Protein AF-0000000083105937 (afdb_homodimer)

Nearest PDB structures (foldseek):
  4mk6-assembly1_A-2  TM=8.860E-01  e=1.204E-06  Listeria monocytogenes EGD-e
  2iu5-assembly1_B  TM=7.693E-01  e=9.836E-06  Lactococcus lactis subsp. lactis Il1403
  5f27-assembly1_A-2  TM=6.219E-01  e=7.305E-05  Mycobacterium tuberculosis CDC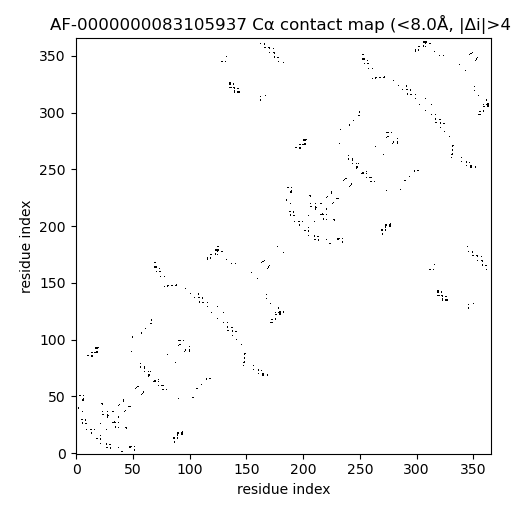1551
  3vib-assembly1_A  TM=6.790E-01  e=1.047E-02  Neisseria gonorrhoeae
  3bjb-assembly2_D  TM=4.932E-01  e=6.424E-02  Rhodococcus jostii RHA1

Organism: NCBI:txid1720316

Structure (mmCIF, N/CA/C/O backbone):
data_AF-0000000083105937-model_v1
#
loop_
_entity.id
_entity.type
_entity.pdbx_description
1 polymer 'TetR family transcriptional regulator'
#
loop_
_atom_site.group_PDB
_atom_site.id
_atom_site.type_symbol
_atom_site.label_atom_id
_atom_site.label_alt_id
_atom_site.label_comp_id
_atom_site.label_asym_id
_atom_site.label_entity_id
_atom_site.label_seq_id
_atom_site.pdbx_PDB_ins_code
_atom_site.Cartn_x
_atom_site.Cartn_y
_atom_site.Cartn_z
_atom_site.occupancy
_atom_site.B_iso_or_equiv
_atom_site.auth_seq_id
_atom_site.auth_comp_id
_atom_site.auth_asym_id
_atom_site.auth_atom_id
_atom_site.pdbx_PDB_model_num
ATOM 1 N N . MET A 1 1 ? 10.82 -25.125 -23.344 1 73.12 1 MET A N 1
ATOM 2 C CA . MET A 1 1 ? 11.719 -26.047 -22.625 1 73.12 1 MET A CA 1
ATOM 3 C C . MET A 1 1 ? 12.922 -25.297 -22.062 1 73.12 1 MET A C 1
ATOM 5 O O . MET A 1 1 ? 13.18 -25.328 -20.859 1 73.12 1 MET A O 1
ATOM 9 N N . THR A 1 2 ? 13.391 -24.359 -22.906 1 90.75 2 THR A N 1
ATOM 10 C CA . THR A 1 2 ? 14.633 -23.688 -22.531 1 90.75 2 THR A CA 1
ATOM 11 C C . THR A 1 2 ? 14.375 -22.656 -21.422 1 90.75 2 THR A C 1
ATOM 13 O O . THR A 1 2 ? 15.102 -22.609 -20.438 1 90.75 2 THR A O 1
ATOM 16 N N . LYS A 1 3 ? 13.219 -22 -21.469 1 96.19 3 LYS A N 1
ATOM 17 C CA . LYS A 1 3 ? 12.93 -20.969 -20.469 1 96.19 3 LYS A CA 1
ATOM 18 C C . LYS A 1 3 ? 12.742 -21.594 -19.094 1 96.19 3 LYS A C 1
ATOM 20 O O . LYS A 1 3 ? 13.258 -21.078 -18.094 1 96.19 3 LYS A O 1
ATOM 25 N N . ARG A 1 4 ? 12.109 -22.719 -19.094 1 96.75 4 ARG A N 1
ATOM 26 C CA . ARG A 1 4 ? 11.852 -23.406 -17.828 1 96.75 4 ARG A CA 1
ATOM 27 C C . ARG A 1 4 ? 13.141 -23.922 -17.203 1 96.75 4 ARG A C 1
ATOM 29 O O . ARG A 1 4 ? 13.297 -23.938 -15.984 1 96.75 4 ARG A O 1
ATOM 36 N N . ALA A 1 5 ? 14.008 -24.406 -18.047 1 96.94 5 ALA A N 1
ATOM 37 C CA . ALA A 1 5 ? 15.305 -24.875 -17.562 1 96.94 5 ALA A CA 1
ATOM 38 C C . ALA A 1 5 ? 16.109 -23.734 -16.953 1 96.94 5 ALA A C 1
ATOM 40 O O . ALA A 1 5 ? 16.719 -23.891 -15.891 1 96.94 5 ALA A O 1
ATOM 41 N N . LEU A 1 6 ? 16.094 -22.609 -17.656 1 98.12 6 LEU A N 1
ATOM 42 C CA . LEU A 1 6 ? 16.797 -21.438 -17.156 1 98.12 6 LEU A CA 1
ATOM 43 C C . LEU A 1 6 ? 16.203 -20.984 -15.82 1 98.12 6 LEU A C 1
ATOM 45 O O . LEU A 1 6 ? 16.938 -20.656 -14.891 1 98.12 6 LEU A O 1
ATOM 49 N N . ALA A 1 7 ? 14.891 -21.016 -15.719 1 98 7 ALA A N 1
ATOM 50 C CA . ALA A 1 7 ? 14.219 -20.625 -14.484 1 98 7 ALA A CA 1
ATOM 51 C C . ALA A 1 7 ? 14.547 -21.578 -13.344 1 98 7 ALA A C 1
ATOM 53 O O . ALA A 1 7 ? 14.797 -21.141 -12.219 1 98 7 ALA A O 1
ATOM 54 N N . SER A 1 8 ? 14.57 -22.875 -13.664 1 97.56 8 SER A N 1
ATOM 55 C CA . SER A 1 8 ? 14.898 -23.875 -12.656 1 97.56 8 SER A CA 1
ATOM 56 C C . SER A 1 8 ? 16.328 -23.688 -12.148 1 97.56 8 SER A C 1
ATOM 58 O O . SER A 1 8 ? 16.578 -23.859 -10.953 1 97.56 8 SER A O 1
ATOM 60 N N . SER A 1 9 ? 17.156 -23.406 -13.078 1 97.94 9 SER A N 1
ATOM 61 C CA . SER A 1 9 ? 18.547 -23.156 -12.695 1 97.94 9 SER A CA 1
ATOM 62 C C . SER A 1 9 ? 18.656 -21.922 -11.805 1 97.94 9 SER A C 1
ATOM 64 O O . SER A 1 9 ? 19.359 -21.938 -10.797 1 97.94 9 SER A O 1
ATOM 66 N N . LEU A 1 10 ? 18 -20.828 -12.188 1 98.12 10 LEU A N 1
ATOM 67 C CA . LEU A 1 10 ? 18 -19.609 -11.383 1 98.12 10 LEU A CA 1
ATOM 68 C C . LEU A 1 10 ? 17.516 -19.891 -9.969 1 98.12 10 LEU A C 1
ATOM 70 O O . LEU A 1 10 ? 18.125 -19.453 -8.992 1 98.12 10 LEU A O 1
ATOM 74 N N . LYS A 1 11 ? 16.422 -20.609 -9.844 1 97.75 11 LYS A N 1
ATOM 75 C CA . LYS A 1 11 ? 15.859 -20.938 -8.539 1 97.75 11 LYS A CA 1
ATOM 76 C C . LYS A 1 11 ? 16.875 -21.703 -7.68 1 97.75 11 LYS A C 1
ATOM 78 O O . LYS A 1 11 ? 16.984 -21.453 -6.473 1 97.75 11 LYS A O 1
ATOM 83 N N . LYS A 1 12 ? 17.547 -22.594 -8.32 1 97.12 12 LYS A N 1
ATOM 84 C CA . LYS A 1 12 ? 18.594 -23.344 -7.625 1 97.12 12 LYS A CA 1
ATOM 85 C C . LYS A 1 12 ? 19.625 -22.422 -7.008 1 97.12 12 LYS A C 1
ATOM 87 O O . LYS A 1 12 ? 20.016 -22.594 -5.852 1 97.12 12 LYS A O 1
ATOM 92 N N . PHE A 1 13 ? 20.047 -21.453 -7.734 1 97.75 13 PHE A N 1
ATOM 93 C CA . PHE A 1 13 ? 21.062 -20.516 -7.25 1 97.75 13 PHE A CA 1
ATOM 94 C C . PHE A 1 13 ? 20.484 -19.594 -6.188 1 97.75 13 PHE A C 1
ATOM 96 O O . PHE A 1 13 ? 21.172 -19.266 -5.211 1 97.75 13 PHE A O 1
ATOM 103 N N . MET A 1 14 ? 19.234 -19.234 -6.344 1 97.56 14 MET A N 1
ATOM 104 C CA . MET A 1 14 ? 18.578 -18.312 -5.422 1 97.56 14 MET A CA 1
ATOM 105 C C . MET A 1 14 ? 18.375 -18.953 -4.055 1 97.56 14 MET A C 1
ATOM 107 O O . MET A 1 14 ? 18.172 -18.25 -3.059 1 97.56 14 MET A O 1
ATOM 111 N N . GLU A 1 15 ? 18.422 -20.219 -3.963 1 95.75 15 GLU A N 1
ATOM 112 C CA . GLU A 1 15 ? 18.281 -20.938 -2.695 1 95.75 15 GLU A CA 1
ATOM 113 C C . GLU A 1 15 ? 19.516 -20.734 -1.807 1 95.75 15 GLU A C 1
ATOM 115 O O . GLU A 1 15 ? 19.422 -20.844 -0.582 1 95.75 15 GLU A O 1
ATOM 120 N N . LYS A 1 16 ? 20.562 -20.297 -2.527 1 93.69 16 LYS A N 1
ATOM 121 C CA . LYS A 1 16 ? 21.828 -20.359 -1.792 1 93.69 16 LYS A CA 1
ATOM 122 C C . LYS A 1 16 ? 22.531 -19.016 -1.796 1 93.69 16 LYS A C 1
ATOM 124 O O . LYS A 1 16 ? 23.438 -18.781 -0.993 1 93.69 16 LYS A O 1
ATOM 129 N N . ARG A 1 17 ? 22.203 -18.125 -2.721 1 94.88 17 ARG A N 1
ATOM 130 C CA . ARG A 1 17 ? 22.922 -16.875 -2.881 1 94.88 17 ARG A CA 1
ATOM 131 C C . ARG A 1 17 ? 21.953 -15.711 -3.146 1 94.88 17 ARG A C 1
ATOM 133 O O . ARG A 1 17 ? 20.875 -15.922 -3.686 1 94.88 17 ARG A O 1
ATOM 140 N N . PRO A 1 18 ? 22.438 -14.531 -2.832 1 97.31 18 PRO A N 1
ATOM 141 C CA . PRO A 1 18 ? 21.656 -13.359 -3.209 1 97.31 18 PRO A CA 1
ATOM 142 C C . PRO A 1 18 ? 21.562 -13.18 -4.723 1 97.31 18 PRO A C 1
ATOM 144 O O . PRO A 1 18 ? 22.484 -13.531 -5.449 1 97.31 18 PRO A O 1
ATOM 147 N N . LEU A 1 19 ? 20.484 -12.594 -5.094 1 97.44 19 LEU A N 1
ATOM 148 C CA . LEU A 1 19 ? 20.172 -12.438 -6.508 1 97.44 19 LEU A CA 1
ATOM 149 C C . LEU A 1 19 ? 21.281 -11.695 -7.234 1 97.44 19 LEU A C 1
ATOM 151 O O . LEU A 1 19 ? 21.641 -12.039 -8.367 1 97.44 19 LEU A O 1
ATOM 155 N N . ASN A 1 20 ? 21.844 -10.695 -6.57 1 95.88 20 ASN A N 1
ATOM 156 C CA . ASN A 1 20 ? 22.844 -9.844 -7.211 1 95.88 20 ASN A CA 1
ATOM 157 C C . ASN A 1 20 ? 24.188 -10.562 -7.348 1 95.88 20 ASN A C 1
ATOM 159 O O . ASN A 1 20 ? 25.109 -10.031 -7.957 1 95.88 20 ASN A O 1
ATOM 163 N N . LYS A 1 21 ? 24.297 -11.672 -6.871 1 96.75 21 LYS A N 1
ATOM 164 C CA . LYS A 1 21 ? 25.531 -12.461 -6.953 1 96.75 21 LYS A CA 1
ATOM 165 C C . LYS A 1 21 ? 25.391 -13.586 -7.969 1 96.75 21 LYS A C 1
ATOM 167 O O . LYS A 1 21 ? 26.297 -14.398 -8.133 1 96.75 21 LYS A O 1
ATOM 172 N N . ILE A 1 22 ? 24.297 -13.727 -8.578 1 97.69 22 ILE A N 1
ATOM 173 C CA . ILE A 1 22 ? 24.047 -14.742 -9.594 1 97.69 22 ILE A CA 1
ATOM 174 C C . ILE A 1 22 ? 24.266 -14.148 -10.984 1 97.69 22 ILE A C 1
ATOM 176 O O . ILE A 1 22 ? 23.766 -13.062 -11.289 1 97.69 22 ILE A O 1
ATOM 180 N N . SER A 1 23 ? 25.016 -14.828 -11.836 1 96.38 23 SER A N 1
ATOM 181 C CA . SER A 1 23 ? 25.312 -14.312 -13.164 1 96.38 23 SER A CA 1
ATOM 182 C C . SER A 1 23 ? 24.656 -15.172 -14.242 1 96.38 23 SER A C 1
ATOM 184 O O . SER A 1 23 ? 24.375 -16.344 -14.016 1 96.38 23 SER A O 1
ATOM 186 N N . VAL A 1 24 ? 24.531 -14.516 -15.438 1 97.56 24 VAL A N 1
ATOM 187 C CA . VAL A 1 24 ? 24 -15.234 -16.594 1 97.56 24 VAL A CA 1
ATOM 188 C C . VAL A 1 24 ? 24.938 -16.391 -16.953 1 97.56 24 VAL A C 1
ATOM 190 O O . VAL A 1 24 ? 24.469 -17.484 -17.312 1 97.56 24 VAL A O 1
ATOM 193 N N . ARG A 1 25 ? 26.172 -16.156 -16.766 1 97.38 25 ARG A N 1
ATOM 194 C CA . ARG A 1 25 ? 27.172 -17.172 -17.062 1 97.38 25 ARG A CA 1
ATOM 195 C C . ARG A 1 25 ? 26.906 -18.453 -16.266 1 97.38 25 ARG A C 1
ATOM 197 O O . ARG A 1 25 ? 26.906 -19.547 -16.828 1 97.38 25 ARG A O 1
ATOM 204 N N . GLU A 1 26 ? 26.703 -18.359 -15.039 1 97.5 26 GLU A N 1
ATOM 205 C CA . GLU A 1 26 ? 26.484 -19.516 -14.164 1 97.5 26 GLU A CA 1
ATOM 206 C C . GLU A 1 26 ? 25.203 -20.266 -14.555 1 97.5 26 GLU A C 1
ATOM 208 O O . GLU A 1 26 ? 25.172 -21.484 -14.539 1 97.5 26 GLU A O 1
ATOM 213 N N . ILE A 1 27 ? 24.188 -19.531 -14.914 1 97.81 27 ILE A N 1
ATOM 214 C CA . ILE A 1 27 ? 22.891 -20.094 -15.258 1 97.81 27 ILE A CA 1
ATOM 215 C C . ILE A 1 27 ? 23 -20.906 -16.547 1 97.81 27 ILE A C 1
ATOM 217 O O . ILE A 1 27 ? 22.562 -22.062 -16.609 1 97.81 27 ILE A O 1
ATOM 221 N N . VAL A 1 28 ? 23.641 -20.266 -17.562 1 97.75 28 VAL A N 1
ATOM 222 C CA . VAL A 1 28 ? 23.734 -20.938 -18.859 1 97.75 28 VAL A CA 1
ATOM 223 C C . VAL A 1 28 ? 24.672 -22.141 -18.734 1 97.75 28 VAL A C 1
ATOM 225 O O . VAL A 1 28 ? 24.438 -23.188 -19.359 1 97.75 28 VAL A O 1
ATOM 228 N N . GLU A 1 29 ? 25.75 -22.062 -17.938 1 97.94 29 GLU A N 1
ATOM 229 C CA . GLU A 1 29 ? 26.656 -23.203 -17.703 1 97.94 29 GLU A CA 1
ATOM 230 C C . GLU A 1 29 ? 25.922 -24.344 -17.016 1 97.94 29 GLU A C 1
ATOM 232 O O . GLU A 1 29 ? 26.094 -25.516 -17.391 1 97.94 29 GLU A O 1
ATOM 237 N N . ASP A 1 30 ? 25.141 -24.016 -16.109 1 97.25 30 ASP A N 1
ATOM 238 C CA . ASP A 1 30 ? 24.391 -25.016 -15.359 1 97.25 30 ASP A CA 1
ATOM 239 C C . ASP A 1 30 ? 23.375 -25.719 -16.266 1 97.25 30 ASP A C 1
ATOM 241 O O . ASP A 1 30 ? 23.094 -26.906 -16.078 1 97.25 30 ASP A O 1
ATOM 245 N N . CYS A 1 31 ? 22.828 -25.016 -17.234 1 97.25 31 CYS A N 1
ATOM 246 C CA . CYS A 1 31 ? 21.812 -25.547 -18.125 1 97.25 31 CYS A CA 1
ATOM 247 C C . CYS A 1 31 ? 22.438 -26.219 -19.344 1 97.25 31 CYS A C 1
ATOM 249 O O . CYS A 1 31 ? 21.766 -26.906 -20.109 1 97.25 31 CYS A O 1
ATOM 251 N N . GLY A 1 32 ? 23.75 -25.953 -19.547 1 96.69 32 GLY A N 1
ATOM 252 C CA . GLY A 1 32 ? 24.438 -26.516 -20.703 1 96.69 32 GLY A CA 1
ATOM 253 C C . GLY A 1 32 ? 24.078 -25.828 -22.016 1 96.69 32 GLY A C 1
ATOM 254 O O . GLY A 1 32 ? 23.969 -26.484 -23.047 1 96.69 32 GLY A O 1
ATOM 255 N N . VAL A 1 33 ? 23.797 -24.516 -21.891 1 96.69 33 VAL A N 1
ATOM 256 C CA . VAL A 1 33 ? 23.5 -23.719 -23.078 1 96.69 33 VAL A CA 1
ATOM 257 C C . VAL A 1 33 ? 24.453 -22.531 -23.172 1 96.69 33 VAL A C 1
ATOM 259 O O . VAL A 1 33 ? 25.25 -22.312 -22.266 1 96.69 33 VAL A O 1
ATOM 262 N N . ASN A 1 34 ? 24.469 -21.859 -24.281 1 94.19 34 ASN A N 1
ATOM 263 C CA . ASN A 1 34 ? 25.344 -20.703 -24.438 1 94.19 34 ASN A CA 1
ATOM 264 C C . ASN A 1 34 ? 24.625 -19.406 -24.078 1 94.19 34 ASN A C 1
ATOM 266 O O . ASN A 1 34 ? 23.406 -19.391 -23.891 1 94.19 34 ASN A O 1
ATOM 270 N N . ARG A 1 35 ? 25.406 -18.391 -23.969 1 95.88 35 ARG A N 1
ATOM 271 C CA . ARG A 1 35 ? 24.891 -17.094 -23.578 1 95.88 35 ARG A CA 1
ATOM 272 C C . ARG A 1 35 ? 23.891 -16.562 -24.609 1 95.88 35 ARG A C 1
ATOM 274 O O . ARG A 1 35 ? 22.938 -15.883 -24.25 1 95.88 35 ARG A O 1
ATOM 281 N N . LYS A 1 36 ? 24.062 -16.828 -25.812 1 96.5 36 LYS A N 1
ATOM 282 C CA . LYS A 1 36 ? 23.188 -16.359 -26.875 1 96.5 36 LYS A CA 1
ATOM 283 C C . LYS A 1 36 ? 21.766 -16.891 -26.703 1 96.5 36 LYS A C 1
ATOM 285 O O . LYS A 1 36 ? 20.797 -16.203 -27 1 96.5 36 LYS A O 1
ATOM 290 N N . THR A 1 37 ? 21.766 -18.141 -26.25 1 96.38 37 THR A N 1
ATOM 291 C CA . THR A 1 37 ? 20.469 -18.766 -25.984 1 96.38 37 THR A CA 1
ATOM 292 C C . THR A 1 37 ? 19.703 -17.984 -24.906 1 96.38 37 THR A C 1
ATOM 294 O O . THR A 1 37 ? 18.5 -17.766 -25.031 1 96.38 37 THR A O 1
ATOM 297 N N . PHE A 1 38 ? 20.422 -17.609 -23.812 1 98 38 PHE A N 1
ATOM 298 C CA . PHE A 1 38 ? 19.812 -16.812 -22.766 1 98 38 PHE A CA 1
ATOM 299 C C . PHE A 1 38 ? 19.266 -15.508 -23.312 1 98 38 PHE A C 1
ATOM 301 O O . PHE A 1 38 ? 18.109 -15.156 -23.047 1 98 38 PHE A O 1
ATOM 308 N N . TYR A 1 39 ? 20.016 -14.875 -24.156 1 96.88 39 TYR A N 1
ATOM 309 C CA . TYR A 1 39 ? 19.688 -13.523 -24.594 1 96.88 39 TYR A CA 1
ATOM 310 C C . TYR A 1 39 ? 18.641 -13.555 -25.688 1 96.88 39 TYR A C 1
ATOM 312 O O . TYR A 1 39 ? 18.031 -12.523 -26.016 1 96.88 39 TYR A O 1
ATOM 320 N N . TYR A 1 40 ? 18.484 -14.719 -26.234 1 97.19 40 TYR A N 1
ATOM 321 C CA . TYR A 1 40 ? 17.359 -14.914 -27.141 1 97.19 40 TYR A CA 1
ATOM 322 C C . TYR A 1 40 ? 16.031 -14.758 -26.391 1 97.19 40 TYR A C 1
ATOM 324 O O . TYR A 1 40 ? 15.055 -14.273 -26.953 1 97.19 40 TYR A O 1
ATOM 332 N N . HIS A 1 41 ? 16.047 -15.094 -25.172 1 97.19 41 HIS A N 1
ATOM 333 C CA . HIS A 1 41 ? 14.805 -15.148 -24.406 1 97.19 41 HIS A CA 1
ATOM 334 C C . HIS A 1 41 ? 14.703 -13.984 -23.422 1 97.19 41 HIS A C 1
ATOM 336 O O . HIS A 1 41 ? 13.609 -13.453 -23.203 1 97.19 41 HIS A O 1
ATOM 342 N N . PHE A 1 42 ? 15.797 -13.625 -22.844 1 97.75 42 PHE A N 1
ATOM 343 C CA . PHE A 1 42 ? 15.773 -12.633 -21.766 1 97.75 42 PHE A CA 1
ATOM 344 C C . PHE A 1 42 ? 16.875 -11.602 -21.969 1 97.75 42 PHE A C 1
ATOM 346 O O . PHE A 1 42 ? 17.969 -11.938 -22.422 1 97.75 42 PHE A O 1
ATOM 353 N N . SER A 1 43 ? 16.609 -10.375 -21.5 1 96.88 43 SER A N 1
ATOM 354 C CA . SER A 1 43 ? 17.594 -9.305 -21.609 1 96.88 43 SER A CA 1
ATOM 355 C C . SER A 1 43 ? 18.547 -9.312 -20.422 1 96.88 43 SER A C 1
ATOM 357 O O . SER A 1 43 ? 19.672 -8.812 -20.516 1 96.88 43 SER A O 1
ATOM 359 N N . 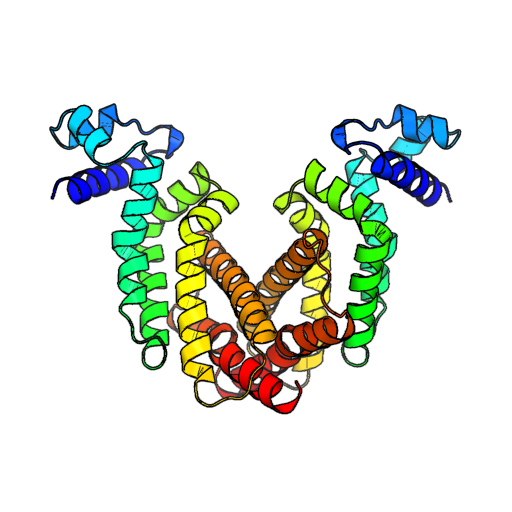ASN A 1 44 ? 18.078 -9.758 -19.312 1 95.75 44 ASN A N 1
ATOM 360 C CA . ASN A 1 44 ? 18.859 -9.852 -18.078 1 95.75 44 ASN A CA 1
ATOM 361 C C . ASN A 1 44 ? 18.219 -10.828 -17.094 1 95.75 44 ASN A C 1
ATOM 363 O O . ASN A 1 44 ? 17.188 -11.422 -17.375 1 95.75 44 ASN A O 1
ATOM 367 N N . ILE A 1 45 ? 18.828 -10.984 -15.992 1 95.81 45 ILE A N 1
ATOM 368 C CA . ILE A 1 45 ? 18.391 -11.945 -14.984 1 95.81 45 ILE A CA 1
ATOM 369 C C . ILE A 1 45 ? 17.047 -11.531 -14.414 1 95.81 45 ILE A C 1
ATOM 371 O O . ILE A 1 45 ? 16.219 -12.375 -14.07 1 95.81 45 ILE A O 1
ATOM 375 N N . TYR A 1 46 ? 16.734 -10.289 -14.367 1 94.31 46 TYR A N 1
ATOM 376 C CA . TYR A 1 46 ? 15.492 -9.789 -13.789 1 94.31 46 TYR A CA 1
ATOM 377 C C . TYR A 1 46 ? 14.305 -10.102 -14.695 1 94.31 46 TYR A C 1
ATOM 379 O O . TYR A 1 46 ? 13.203 -10.359 -14.211 1 94.31 46 TYR A O 1
ATOM 387 N N . ASP A 1 47 ? 14.617 -10.023 -15.891 1 96.19 47 ASP A N 1
ATOM 388 C CA . ASP A 1 47 ? 13.602 -10.461 -16.844 1 96.19 47 ASP A CA 1
ATOM 389 C C . ASP A 1 47 ? 13.234 -11.93 -16.625 1 96.19 47 ASP A C 1
ATOM 391 O O . ASP A 1 47 ? 12.062 -12.305 -16.75 1 96.19 47 ASP A O 1
ATOM 395 N N . LEU A 1 48 ? 14.25 -12.711 -16.406 1 97.75 48 LEU A N 1
ATOM 396 C CA . LEU A 1 48 ? 14.031 -14.125 -16.125 1 97.75 48 LEU A CA 1
ATOM 397 C C . LEU A 1 48 ? 13.25 -14.312 -14.828 1 97.75 48 LEU A C 1
ATOM 399 O O . LEU A 1 48 ? 12.344 -15.148 -14.766 1 97.75 48 LEU A O 1
ATOM 403 N N . VAL A 1 49 ? 13.508 -13.547 -13.773 1 97.44 49 VAL A N 1
ATOM 404 C CA . VAL A 1 49 ? 12.781 -13.594 -12.508 1 97.44 49 VAL A CA 1
ATOM 405 C C . VAL A 1 49 ? 11.305 -13.281 -12.742 1 97.44 49 VAL A C 1
ATOM 407 O O . VAL A 1 49 ? 10.43 -14.008 -12.273 1 97.44 49 VAL A O 1
ATOM 410 N N . ARG A 1 50 ? 11.07 -12.211 -13.43 1 96.81 50 ARG A N 1
ATOM 411 C CA . ARG A 1 50 ? 9.703 -11.797 -13.734 1 96.81 50 ARG A CA 1
ATOM 412 C C . ARG A 1 50 ? 8.945 -12.898 -14.461 1 96.81 50 ARG A C 1
ATOM 414 O O . ARG A 1 50 ? 7.816 -13.227 -14.102 1 96.81 50 ARG A O 1
ATOM 421 N N . TRP A 1 51 ? 9.602 -13.398 -15.469 1 97.38 51 TRP A N 1
ATOM 422 C CA . TRP A 1 51 ? 8.977 -14.453 -16.266 1 97.38 51 TRP A CA 1
ATOM 423 C C . TRP A 1 51 ? 8.672 -15.68 -15.398 1 97.38 51 TRP A C 1
ATOM 425 O O . TRP A 1 51 ? 7.609 -16.281 -15.523 1 97.38 51 TRP A O 1
ATOM 435 N N . MET A 1 52 ? 9.594 -16.031 -14.586 1 97.62 52 MET A N 1
ATOM 436 C CA . MET A 1 52 ? 9.469 -17.188 -13.703 1 97.62 52 MET A CA 1
ATOM 437 C C . MET A 1 52 ? 8.234 -17.062 -12.82 1 97.62 52 MET A C 1
ATOM 439 O O . MET A 1 52 ? 7.387 -17.953 -12.797 1 97.62 52 MET A O 1
ATOM 443 N N . PHE A 1 53 ? 8.062 -15.961 -12.117 1 97.56 53 PHE A N 1
ATOM 444 C CA . PHE A 1 53 ? 6.926 -15.75 -11.234 1 97.56 53 PHE A CA 1
ATOM 445 C C . PHE A 1 53 ? 5.629 -15.648 -12.023 1 97.56 53 PHE A C 1
ATOM 447 O O . PHE A 1 53 ? 4.578 -16.109 -11.57 1 97.56 53 PHE A O 1
ATOM 454 N N . GLU A 1 54 ? 5.703 -15.008 -13.141 1 97.19 54 GLU A N 1
ATOM 455 C CA . GLU A 1 54 ? 4.516 -14.914 -13.984 1 97.19 54 GLU A CA 1
ATOM 456 C C . GLU A 1 54 ? 4.016 -16.297 -14.398 1 97.19 54 GLU A C 1
ATOM 458 O O . GLU A 1 54 ? 2.83 -16.594 -14.258 1 97.19 54 GLU A O 1
ATOM 463 N N . GLU A 1 55 ? 4.969 -17.094 -14.836 1 97 55 GLU A N 1
ATOM 464 C CA . GLU A 1 55 ? 4.629 -18.422 -15.352 1 97 55 GLU A CA 1
ATOM 465 C C . GLU A 1 55 ? 4.16 -19.344 -14.234 1 97 55 GLU A C 1
ATOM 467 O O . GLU A 1 55 ? 3.207 -20.109 -14.406 1 97 55 GLU A O 1
ATOM 472 N N . GLU A 1 56 ? 4.738 -19.266 -13.102 1 97.5 56 GLU A N 1
ATOM 473 C CA . GLU A 1 56 ? 4.5 -20.25 -12.055 1 97.5 56 GLU A CA 1
ATOM 474 C C . GLU A 1 56 ? 3.328 -19.844 -11.172 1 97.5 56 GLU A C 1
ATOM 476 O O . GLU A 1 56 ? 2.689 -20.703 -10.547 1 97.5 56 GLU A O 1
ATOM 481 N N . ALA A 1 57 ? 3.09 -18.562 -11.094 1 97.38 57 ALA A N 1
ATOM 482 C CA . ALA A 1 57 ? 2.117 -18.125 -10.102 1 97.38 57 ALA A CA 1
ATOM 483 C C . ALA A 1 57 ? 1.064 -17.203 -10.719 1 97.38 57 ALA A C 1
ATOM 485 O O . ALA A 1 57 ? -0.131 -17.5 -10.672 1 97.38 57 ALA A O 1
ATOM 486 N N . ILE A 1 58 ? 1.463 -16.125 -11.398 1 97.31 58 ILE A N 1
ATOM 487 C CA . ILE A 1 58 ? 0.534 -15.109 -11.898 1 97.31 58 ILE A CA 1
ATOM 488 C C . ILE A 1 58 ? -0.417 -15.742 -12.914 1 97.31 58 ILE A C 1
ATOM 490 O O . ILE A 1 58 ? -1.636 -15.578 -12.812 1 97.31 58 ILE A O 1
ATOM 494 N N . GLU A 1 59 ? 0.105 -16.438 -13.836 1 96.81 59 GLU A N 1
ATOM 495 C CA . GLU A 1 59 ? -0.72 -17.031 -14.875 1 96.81 59 GLU A CA 1
ATOM 496 C C . GLU A 1 59 ? -1.659 -18.094 -14.297 1 96.81 59 GLU A C 1
ATOM 498 O O . GLU A 1 59 ? -2.779 -18.266 -14.781 1 96.81 59 GLU A O 1
ATOM 503 N N . VAL A 1 60 ? -1.181 -18.781 -13.32 1 97.69 60 VAL A N 1
ATOM 504 C CA . VAL A 1 60 ? -2.021 -19.781 -12.664 1 97.69 60 VAL A CA 1
ATOM 505 C C . VAL A 1 60 ? -3.197 -19.078 -11.977 1 97.69 60 VAL A C 1
ATOM 507 O O . VAL A 1 60 ? -4.348 -19.5 -12.125 1 97.69 60 VAL A O 1
ATOM 510 N N . VAL A 1 61 ? -2.977 -18 -11.242 1 97.56 61 VAL A N 1
ATOM 511 C CA . VAL A 1 61 ? -4.02 -17.25 -10.547 1 97.56 61 VAL A CA 1
ATOM 512 C C . VAL A 1 61 ? -5.043 -16.734 -11.555 1 97.56 61 VAL A C 1
ATOM 514 O O . VAL A 1 61 ? -6.25 -16.781 -11.312 1 97.56 61 VAL A O 1
ATOM 517 N N . LYS A 1 62 ? -4.562 -16.281 -12.672 1 96.12 62 LYS A N 1
ATOM 518 C CA . LYS A 1 62 ? -5.422 -15.711 -13.703 1 96.12 62 LYS A CA 1
ATOM 519 C C . LYS A 1 62 ? -6.355 -16.766 -14.297 1 96.12 62 LYS A C 1
ATOM 521 O O . LYS A 1 62 ? -7.352 -16.422 -14.945 1 96.12 62 LYS A O 1
ATOM 526 N N . GLN A 1 63 ? -6.047 -18.016 -14.078 1 96.44 63 GLN A N 1
ATOM 527 C CA . GLN A 1 63 ? -6.867 -19.094 -14.625 1 96.44 63 GLN A CA 1
ATOM 528 C C . GLN A 1 63 ? -8.016 -19.438 -13.688 1 96.44 63 GLN A C 1
ATOM 530 O O . GLN A 1 63 ? -8.953 -20.125 -14.078 1 96.44 63 GLN A O 1
ATOM 535 N N . TYR A 1 64 ? -7.98 -18.984 -12.5 1 96.38 64 TYR A N 1
ATOM 536 C CA . TYR A 1 64 ? -9.07 -19.234 -11.562 1 96.38 64 TYR A CA 1
ATOM 537 C C . TYR A 1 64 ? -10.289 -18.375 -11.906 1 96.38 64 TYR A C 1
ATOM 539 O O . TYR A 1 64 ? -10.156 -17.281 -12.438 1 96.38 64 TYR A O 1
ATOM 547 N N . ASP A 1 65 ? -11.453 -18.984 -11.719 1 96.19 65 ASP A N 1
ATOM 548 C CA . ASP A 1 65 ? -12.641 -18.141 -11.594 1 96.19 65 ASP A CA 1
ATOM 549 C C . ASP A 1 65 ? -12.672 -17.422 -10.25 1 96.19 65 ASP A C 1
ATOM 551 O O . ASP A 1 65 ? -13.07 -18.016 -9.234 1 96.19 65 ASP A O 1
ATOM 555 N N . LEU A 1 66 ? -12.266 -16.219 -10.281 1 93.62 66 LEU A N 1
ATOM 556 C CA . LEU A 1 66 ? -12.031 -15.492 -9.031 1 93.62 66 LEU A CA 1
ATOM 557 C C . LEU A 1 66 ? -13.344 -15.039 -8.406 1 93.62 66 LEU A C 1
ATOM 559 O O . LEU A 1 66 ? -13.352 -14.398 -7.355 1 93.62 66 LEU A O 1
ATOM 563 N N . ILE A 1 67 ? -14.477 -15.336 -9.016 1 93.12 67 ILE A N 1
ATOM 564 C CA . ILE A 1 67 ? -15.789 -15.078 -8.43 1 93.12 67 ILE A CA 1
ATOM 565 C C . ILE A 1 67 ? -16.234 -16.281 -7.609 1 93.12 67 ILE A C 1
ATOM 567 O O . ILE A 1 67 ? -16.703 -16.141 -6.484 1 93.12 67 ILE A O 1
ATOM 571 N N . THR A 1 68 ? -15.938 -17.453 -8.102 1 94.81 68 THR A N 1
ATOM 572 C CA . THR A 1 68 ? -16.438 -18.656 -7.453 1 94.81 68 THR A CA 1
ATOM 573 C C . THR A 1 68 ? -15.336 -19.344 -6.668 1 94.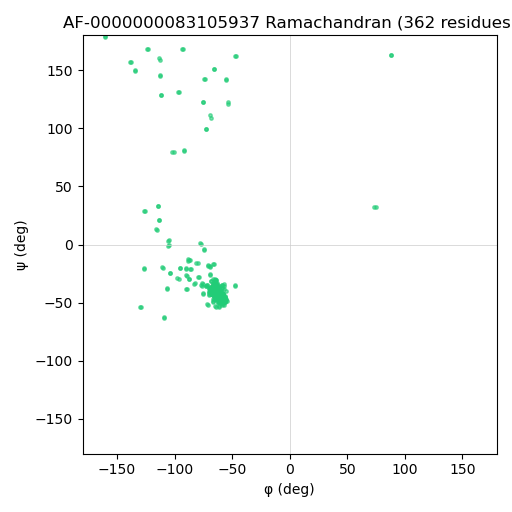81 68 THR A C 1
ATOM 575 O O . THR A 1 68 ? -15.602 -20.031 -5.676 1 94.81 68 THR A O 1
ATOM 578 N N . ASP A 1 69 ? -14.055 -19.094 -7.09 1 96.25 69 ASP A N 1
ATOM 579 C CA . ASP A 1 69 ? -12.969 -19.906 -6.543 1 96.25 69 ASP A CA 1
ATOM 580 C C . ASP A 1 69 ? -11.875 -19.016 -5.949 1 96.25 69 ASP A C 1
ATOM 582 O O . ASP A 1 69 ? -10.695 -19.375 -5.98 1 96.25 69 ASP A O 1
ATOM 586 N N . TYR A 1 70 ? -12.242 -17.828 -5.465 1 95.19 70 TYR A N 1
ATOM 587 C CA . TYR A 1 70 ? -11.219 -16.906 -4.988 1 95.19 70 TYR A CA 1
ATOM 588 C C . TYR A 1 70 ? -10.5 -17.469 -3.77 1 95.19 70 TYR A C 1
ATOM 590 O O . TYR A 1 70 ? -9.312 -17.188 -3.564 1 95.19 70 TYR A O 1
ATOM 598 N N . LYS A 1 71 ? -11.133 -18.25 -2.938 1 96.62 71 LYS A N 1
ATOM 599 C CA . LYS A 1 71 ? -10.477 -18.844 -1.774 1 96.62 71 LYS A CA 1
ATOM 600 C C . LYS A 1 71 ? -9.383 -19.828 -2.197 1 96.62 71 LYS A C 1
ATOM 602 O O . LYS A 1 71 ? -8.305 -19.859 -1.598 1 96.62 71 LYS A O 1
ATOM 607 N N . ASP A 1 72 ? -9.664 -20.578 -3.238 1 97.12 72 ASP A N 1
ATOM 608 C CA . ASP A 1 72 ? -8.664 -21.5 -3.771 1 97.12 72 ASP A CA 1
ATOM 609 C C . ASP A 1 72 ? -7.477 -20.75 -4.359 1 97.12 72 ASP A C 1
ATOM 611 O O . ASP A 1 72 ? -6.336 -21.203 -4.254 1 97.12 72 ASP A O 1
ATOM 615 N N . ALA A 1 73 ? -7.77 -19.641 -5.012 1 96.94 73 ALA A N 1
ATOM 616 C CA . ALA A 1 73 ? -6.703 -18.812 -5.562 1 96.94 73 ALA A CA 1
ATOM 617 C C . ALA A 1 73 ? -5.805 -18.266 -4.457 1 96.94 73 ALA A C 1
ATOM 619 O O . ALA A 1 73 ? -4.578 -18.281 -4.582 1 96.94 73 ALA A O 1
ATOM 620 N N . ILE A 1 74 ? -6.422 -17.797 -3.375 1 96.69 74 ILE A N 1
ATOM 621 C CA . ILE A 1 74 ? -5.676 -17.297 -2.227 1 96.69 74 ILE A CA 1
ATOM 622 C C . ILE A 1 74 ? -4.797 -18.406 -1.654 1 96.69 74 ILE A C 1
ATOM 624 O O . ILE A 1 74 ? -3.605 -18.188 -1.408 1 96.69 74 ILE A O 1
ATOM 628 N N . LEU A 1 75 ? -5.375 -19.516 -1.477 1 96.38 75 LEU A N 1
ATOM 629 C CA . LEU A 1 75 ? -4.656 -20.656 -0.924 1 96.38 75 LEU A CA 1
ATOM 630 C C . LEU A 1 75 ? -3.488 -21.047 -1.824 1 96.38 75 LEU A C 1
ATOM 632 O O . LEU A 1 75 ? -2.402 -21.375 -1.336 1 96.38 75 LEU A O 1
ATOM 636 N N . PHE A 1 76 ? -3.717 -21.062 -3.066 1 97.25 76 PHE A N 1
ATOM 637 C CA . PHE A 1 76 ? -2.652 -21.375 -4.012 1 97.25 76 PHE A CA 1
ATOM 638 C C . PHE A 1 76 ? -1.471 -20.438 -3.822 1 97.25 76 PHE A C 1
ATOM 640 O O . PHE A 1 76 ? -0.322 -20.875 -3.746 1 97.25 76 PHE A O 1
ATOM 647 N N . VAL A 1 77 ? -1.764 -19.109 -3.77 1 96.5 77 VAL A N 1
ATOM 648 C CA . VAL A 1 77 ? -0.708 -18.109 -3.627 1 96.5 77 VAL A CA 1
ATOM 649 C C . VAL A 1 77 ? 0.037 -18.328 -2.312 1 96.5 77 VAL A C 1
ATOM 651 O O . VAL A 1 77 ? 1.27 -18.297 -2.277 1 96.5 77 VAL A O 1
ATOM 654 N N . MET A 1 78 ? -0.689 -18.562 -1.268 1 94.44 78 MET A N 1
ATOM 655 C CA . MET A 1 78 ? -0.068 -18.797 0.034 1 94.44 78 MET A CA 1
ATOM 656 C C . MET A 1 78 ? 0.83 -20.031 -0.003 1 94.44 78 MET A C 1
ATOM 658 O O . MET A 1 78 ? 1.949 -20 0.511 1 94.44 78 MET A O 1
ATOM 662 N N . ASN A 1 79 ? 0.358 -21.062 -0.609 1 95.5 79 ASN A N 1
ATOM 663 C CA . ASN A 1 79 ? 1.149 -22.281 -0.735 1 95.5 79 ASN A CA 1
ATOM 664 C C . ASN A 1 79 ? 2.395 -22.062 -1.588 1 95.5 79 ASN A C 1
ATOM 666 O O . ASN A 1 79 ? 3.473 -22.562 -1.262 1 95.5 79 ASN A O 1
ATOM 670 N N . TYR A 1 80 ? 2.191 -21.359 -2.621 1 96.56 80 TYR A N 1
ATOM 671 C CA . TYR A 1 80 ? 3.314 -21.078 -3.508 1 96.56 80 TYR A CA 1
ATOM 672 C C . TYR A 1 80 ? 4.406 -20.297 -2.773 1 96.56 80 TYR A C 1
ATOM 674 O O . TYR A 1 80 ? 5.59 -20.641 -2.877 1 96.56 80 TYR A O 1
ATOM 682 N N . VAL A 1 81 ? 4.043 -19.219 -2.055 1 95.19 81 VAL A N 1
ATOM 683 C CA . VAL A 1 81 ? 5 -18.406 -1.315 1 95.19 81 VAL A CA 1
ATOM 684 C C . VAL A 1 81 ? 5.691 -19.25 -0.248 1 95.19 81 VAL A C 1
ATOM 686 O O . VAL A 1 81 ? 6.898 -19.125 -0.038 1 95.19 81 VAL A O 1
ATOM 689 N N . GLU A 1 82 ? 4.871 -20.047 0.397 1 93.69 82 GLU A N 1
ATOM 690 C CA . GLU A 1 82 ? 5.438 -20.906 1.432 1 93.69 82 GLU A CA 1
ATOM 691 C C . GLU A 1 82 ? 6.457 -21.891 0.845 1 93.69 82 GLU A C 1
ATOM 693 O O . GLU A 1 82 ? 7.551 -22.047 1.39 1 93.69 82 GLU A O 1
ATOM 698 N N . LYS A 1 83 ? 6.102 -22.531 -0.223 1 94.5 83 LYS A N 1
ATOM 699 C CA . LYS A 1 83 ? 6.965 -23.516 -0.873 1 94.5 83 LYS A CA 1
ATOM 700 C C . LYS A 1 83 ? 8.227 -22.859 -1.43 1 94.5 83 LYS A C 1
ATOM 702 O O . LYS A 1 83 ? 9.297 -23.469 -1.439 1 94.5 83 LYS A O 1
ATOM 707 N N . ASN A 1 84 ? 8.078 -21.594 -1.822 1 95.44 84 ASN A N 1
ATOM 708 C CA . ASN A 1 84 ? 9.18 -20.859 -2.443 1 95.44 84 ASN A CA 1
ATOM 709 C C . ASN A 1 84 ? 9.648 -19.703 -1.563 1 95.44 84 ASN A C 1
ATOM 711 O O . ASN A 1 84 ? 10.023 -18.641 -2.07 1 95.44 84 ASN A O 1
ATOM 715 N N . ASN A 1 85 ? 9.555 -19.922 -0.325 1 93.94 85 ASN A N 1
ATOM 716 C CA . ASN A 1 85 ? 9.828 -18.844 0.634 1 93.94 85 ASN A CA 1
ATOM 717 C C . ASN A 1 85 ? 11.211 -18.25 0.416 1 93.94 85 ASN A C 1
ATOM 719 O O . ASN A 1 85 ? 11.352 -17.016 0.345 1 93.94 85 ASN A O 1
ATOM 723 N N . HIS A 1 86 ? 12.25 -19.016 0.277 1 94.69 86 HIS A N 1
ATOM 724 C CA . HIS A 1 86 ? 13.617 -18.547 0.088 1 94.69 86 HIS A CA 1
ATOM 725 C C . HIS A 1 86 ? 13.75 -17.766 -1.216 1 94.69 86 HIS A C 1
ATOM 727 O O . HIS A 1 86 ? 14.398 -16.703 -1.251 1 94.69 86 HIS A O 1
ATOM 733 N N . ILE A 1 87 ? 13.109 -18.266 -2.24 1 97 87 ILE A N 1
ATOM 734 C CA . ILE A 1 87 ? 13.164 -17.625 -3.555 1 97 87 ILE A CA 1
ATOM 735 C C . ILE A 1 87 ? 12.477 -16.266 -3.502 1 97 87 ILE A C 1
ATOM 737 O O . ILE A 1 87 ? 13.008 -15.273 -3.998 1 97 87 ILE A O 1
ATOM 741 N N . CYS A 1 88 ? 11.297 -16.234 -2.914 1 96.88 88 CYS A N 1
ATOM 742 C CA . CYS A 1 88 ? 10.531 -14.984 -2.805 1 96.88 88 CYS A CA 1
ATOM 743 C C . CYS A 1 88 ? 11.297 -13.953 -1.986 1 96.88 88 CYS A C 1
ATOM 745 O O . CYS A 1 88 ? 11.367 -12.781 -2.369 1 96.88 88 CYS A O 1
ATOM 747 N N . ASN A 1 89 ? 11.914 -14.359 -0.958 1 96.25 89 ASN A N 1
ATOM 748 C CA . ASN A 1 89 ? 12.695 -13.445 -0.13 1 96.25 89 ASN A CA 1
ATOM 749 C C . ASN A 1 89 ? 13.961 -12.977 -0.849 1 96.25 89 ASN A C 1
ATOM 751 O O . ASN A 1 89 ? 14.359 -11.82 -0.717 1 96.25 89 ASN A O 1
ATOM 755 N N . CYS A 1 90 ? 14.57 -13.883 -1.568 1 97.12 90 CYS A N 1
ATOM 756 C CA . CYS A 1 90 ? 15.742 -13.523 -2.361 1 97.12 90 CYS A CA 1
ATOM 757 C C . CYS A 1 90 ? 15.398 -12.438 -3.375 1 97.12 90 CYS A C 1
ATOM 759 O O . CYS A 1 90 ? 16.141 -11.461 -3.521 1 97.12 90 CYS A O 1
ATOM 761 N N . ALA A 1 91 ? 14.266 -12.617 -4.059 1 97.06 91 ALA A N 1
ATOM 762 C CA . ALA A 1 91 ? 13.812 -11.617 -5.027 1 97.06 91 ALA A CA 1
ATOM 763 C C . ALA A 1 91 ? 13.516 -10.289 -4.348 1 97.06 91 ALA A C 1
ATOM 765 O O . ALA A 1 91 ? 13.906 -9.227 -4.848 1 97.06 91 ALA A O 1
ATOM 766 N N . LEU A 1 92 ? 12.828 -10.352 -3.236 1 95.81 92 LEU A N 1
ATOM 767 C CA . LEU A 1 92 ? 12.492 -9.148 -2.488 1 95.81 92 LEU A CA 1
ATOM 768 C C . LEU A 1 92 ? 13.75 -8.422 -2.029 1 95.81 92 LEU A C 1
ATOM 770 O O . LEU A 1 92 ? 13.844 -7.199 -2.152 1 95.81 92 LEU A O 1
ATOM 774 N N . ASP A 1 93 ? 14.711 -9.148 -1.6 1 95.19 93 ASP A N 1
ATOM 775 C CA . ASP A 1 93 ? 15.969 -8.562 -1.13 1 95.19 93 ASP A CA 1
ATOM 776 C C . ASP A 1 93 ? 16.766 -7.965 -2.289 1 95.19 93 ASP A C 1
ATOM 778 O O . ASP A 1 93 ? 17.391 -6.914 -2.143 1 95.19 93 ASP A O 1
ATOM 782 N N . GLY A 1 94 ? 16.75 -8.664 -3.322 1 94.88 94 GLY A N 1
ATOM 783 C CA . GLY A 1 94 ? 17.547 -8.266 -4.473 1 94.88 94 GLY A CA 1
ATOM 784 C C . GLY A 1 94 ? 16.938 -7.105 -5.242 1 94.88 94 GLY A C 1
ATOM 785 O O . GLY A 1 94 ? 17.656 -6.191 -5.664 1 94.88 94 GLY A O 1
ATOM 786 N N . LEU A 1 95 ? 15.664 -7.129 -5.445 1 93.38 95 LEU A N 1
ATOM 787 C CA . LEU A 1 95 ? 14.977 -6.156 -6.289 1 93.38 95 LEU A CA 1
ATOM 788 C C . LEU A 1 95 ? 14.391 -5.023 -5.449 1 93.38 95 LEU A C 1
ATOM 790 O O . LEU A 1 95 ? 14.297 -3.889 -5.918 1 93.38 95 LEU A O 1
ATOM 794 N N . GLY A 1 96 ? 14.047 -5.32 -4.258 1 92.19 96 GLY A N 1
ATOM 795 C CA . GLY A 1 96 ? 13.328 -4.379 -3.416 1 92.19 96 GLY A CA 1
ATOM 796 C C . GLY A 1 96 ? 11.82 -4.461 -3.578 1 92.19 96 GLY A C 1
ATOM 797 O O . GLY A 1 96 ? 11.328 -4.961 -4.59 1 92.19 96 GLY A O 1
ATOM 798 N N . ARG A 1 97 ? 11.117 -3.904 -2.633 1 90.12 97 ARG A N 1
ATOM 799 C CA . ARG A 1 97 ? 9.656 -3.936 -2.566 1 90.12 97 ARG A CA 1
ATOM 800 C C . ARG A 1 97 ? 9.039 -3.197 -3.748 1 90.12 97 ARG A C 1
ATOM 802 O O . ARG A 1 97 ? 8.141 -3.721 -4.414 1 90.12 97 ARG A O 1
ATOM 809 N N . ASN A 1 98 ? 9.484 -2.068 -4.047 1 89.06 98 ASN A N 1
ATOM 810 C CA . ASN A 1 98 ? 8.906 -1.215 -5.086 1 89.06 98 ASN A CA 1
ATOM 811 C C . ASN A 1 98 ? 9.102 -1.815 -6.473 1 89.06 98 ASN A C 1
ATOM 813 O O . ASN A 1 98 ? 8.195 -1.762 -7.309 1 89.06 98 ASN A O 1
ATOM 817 N N . GLU A 1 99 ? 10.266 -2.332 -6.645 1 91.69 99 GLU A N 1
ATOM 818 C CA . GLU A 1 99 ? 10.562 -2.924 -7.945 1 91.69 99 GLU A CA 1
ATOM 819 C C . GLU A 1 99 ? 9.703 -4.168 -8.188 1 91.69 99 GLU A C 1
ATOM 821 O O . GLU A 1 99 ? 9.188 -4.363 -9.289 1 91.69 99 GLU A O 1
ATOM 826 N N . LEU A 1 100 ? 9.57 -4.988 -7.223 1 93.62 100 LEU A N 1
ATOM 827 C CA . LEU A 1 100 ? 8.742 -6.184 -7.352 1 93.62 100 LEU A CA 1
ATOM 828 C C . LEU A 1 100 ? 7.293 -5.816 -7.629 1 93.62 100 LEU A C 1
ATOM 830 O O . LEU A 1 100 ? 6.652 -6.402 -8.508 1 93.62 100 LEU A O 1
ATOM 834 N N . LYS A 1 101 ? 6.805 -4.883 -6.887 1 91.81 101 LYS A N 1
ATOM 835 C CA . LYS A 1 101 ? 5.445 -4.398 -7.105 1 91.81 101 LYS A CA 1
ATOM 836 C C . LYS A 1 101 ? 5.273 -3.871 -8.531 1 91.81 101 LYS A C 1
ATOM 838 O O . LYS A 1 101 ? 4.266 -4.148 -9.18 1 91.81 101 LYS A O 1
ATOM 843 N N . HIS A 1 102 ? 6.227 -3.17 -8.969 1 91.62 102 HIS A N 1
ATOM 844 C CA . HIS A 1 102 ? 6.199 -2.584 -10.305 1 91.62 102 HIS A CA 1
ATOM 845 C C . HIS A 1 102 ? 6.207 -3.666 -11.383 1 91.62 102 HIS A C 1
ATOM 847 O O . HIS A 1 102 ? 5.516 -3.543 -12.398 1 91.62 102 HIS A O 1
ATOM 853 N N . PHE A 1 103 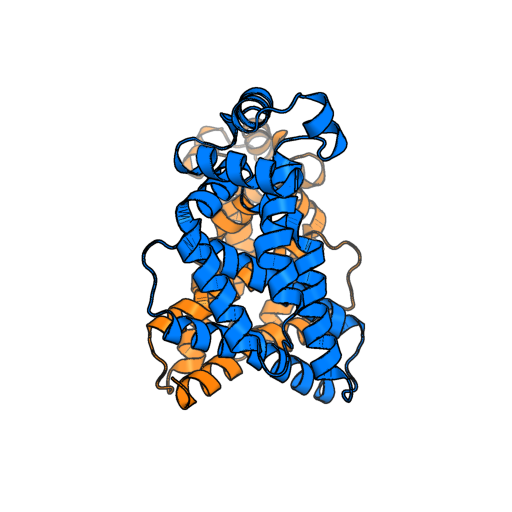? 6.91 -4.715 -11.18 1 92.75 103 PHE A N 1
ATOM 854 C CA . PHE A 1 103 ? 7.008 -5.82 -12.125 1 92.75 103 PHE A CA 1
ATOM 855 C C . PHE A 1 103 ? 5.633 -6.414 -12.406 1 92.75 103 PHE A C 1
ATOM 857 O O . PHE A 1 103 ? 5.344 -6.82 -13.531 1 92.75 103 PHE A O 1
ATOM 864 N N . PHE A 1 104 ? 4.844 -6.402 -11.344 1 95.12 104 PHE A N 1
ATOM 865 C CA . PHE A 1 104 ? 3.602 -7.152 -11.484 1 95.12 104 PHE A CA 1
ATOM 866 C C . PHE A 1 104 ? 2.396 -6.227 -11.391 1 95.12 104 PHE A C 1
ATOM 868 O O . PHE A 1 104 ? 1.266 -6.684 -11.211 1 95.12 104 PHE A O 1
ATOM 875 N N . GLN A 1 105 ? 2.621 -5.012 -11.469 1 94.69 105 GLN A N 1
ATOM 876 C CA . GLN A 1 105 ? 1.568 -4.016 -11.297 1 94.69 105 GLN A CA 1
ATOM 877 C C . GLN A 1 105 ? 0.43 -4.242 -12.289 1 94.69 105 GLN A C 1
ATOM 879 O O . GLN A 1 105 ? -0.743 -4.223 -11.906 1 94.69 105 GLN A O 1
ATOM 884 N N . LYS A 1 106 ? 0.764 -4.41 -13.531 1 95.81 106 LYS A N 1
ATOM 885 C CA . LYS A 1 106 ? -0.251 -4.613 -14.562 1 95.81 106 LYS A CA 1
ATOM 886 C C . LYS A 1 106 ? -1.044 -5.891 -14.305 1 95.81 106 LYS A C 1
ATOM 888 O O . LYS A 1 106 ? -2.25 -5.941 -14.555 1 95.81 106 LYS A O 1
ATOM 893 N N . ASP A 1 107 ? -0.346 -6.938 -13.852 1 96.62 107 ASP A N 1
ATOM 894 C CA . ASP A 1 107 ? -1.012 -8.203 -13.547 1 96.62 107 ASP A CA 1
ATOM 895 C C . ASP A 1 107 ? -1.991 -8.039 -12.391 1 96.62 107 ASP A C 1
ATOM 897 O O . ASP A 1 107 ? -3.129 -8.508 -12.461 1 96.62 107 ASP A O 1
ATOM 901 N N . PHE A 1 108 ? -1.575 -7.324 -11.352 1 96.31 108 PHE A N 1
ATOM 902 C CA . PHE A 1 108 ? -2.445 -7.094 -10.211 1 96.31 108 PHE A CA 1
ATOM 903 C C . PHE A 1 108 ? -3.639 -6.23 -10.602 1 96.31 108 PHE A C 1
ATOM 905 O O . PHE A 1 108 ? -4.77 -6.5 -10.188 1 96.31 108 PHE A O 1
ATOM 912 N N . LEU A 1 109 ? -3.381 -5.254 -11.422 1 96.88 109 LEU A N 1
ATOM 913 C CA . LEU A 1 109 ? -4.461 -4.41 -11.93 1 96.88 109 LEU A CA 1
ATOM 914 C C . LEU A 1 109 ? -5.48 -5.238 -12.703 1 96.88 109 LEU A C 1
ATOM 916 O O . LEU A 1 109 ? -6.688 -5.07 -12.523 1 96.88 109 LEU A O 1
ATOM 920 N N . SER A 1 110 ? -4.93 -6.086 -13.516 1 97.19 110 SER A N 1
ATOM 921 C CA . SER A 1 110 ? -5.801 -6.926 -14.328 1 97.19 110 SER A CA 1
ATOM 922 C C . SER A 1 110 ? -6.625 -7.871 -13.469 1 97.19 110 SER A C 1
ATOM 924 O O . SER A 1 110 ? -7.816 -8.07 -13.711 1 97.19 110 SER A O 1
ATOM 926 N N . ILE A 1 111 ? -6.02 -8.438 -12.477 1 96.81 111 ILE A N 1
ATOM 927 C CA . ILE A 1 111 ? -6.688 -9.383 -11.586 1 96.81 111 ILE A CA 1
ATOM 928 C C . ILE A 1 111 ? -7.801 -8.664 -10.82 1 96.81 111 ILE A C 1
ATOM 930 O O . ILE A 1 111 ? -8.961 -9.094 -10.859 1 96.81 111 ILE A O 1
ATOM 934 N N . VAL A 1 112 ? -7.512 -7.566 -10.156 1 97.31 112 VAL A N 1
ATOM 935 C CA . VAL A 1 112 ? -8.492 -6.812 -9.383 1 97.31 112 VAL A CA 1
ATOM 936 C C . VAL A 1 112 ? -9.539 -6.211 -10.312 1 97.31 112 VAL A C 1
ATOM 938 O O . VAL A 1 112 ? -10.727 -6.203 -10 1 97.31 112 VAL A O 1
ATOM 941 N N . GLY A 1 113 ? -9.062 -5.719 -11.445 1 97.69 113 GLY A N 1
ATOM 942 C CA . GLY A 1 113 ? -9.977 -5.176 -12.43 1 97.69 113 GLY A CA 1
ATOM 943 C C . GLY A 1 113 ? -11.031 -6.172 -12.875 1 97.69 113 GLY A C 1
ATOM 944 O O . GLY A 1 113 ? -12.219 -5.832 -12.969 1 97.69 113 GLY A O 1
ATOM 945 N N . ASN A 1 114 ? -10.617 -7.367 -13.172 1 96.75 114 ASN A N 1
ATOM 946 C CA . ASN A 1 114 ? -11.539 -8.414 -13.594 1 96.75 114 ASN A CA 1
ATOM 947 C C . ASN A 1 114 ? -12.555 -8.734 -12.5 1 96.75 114 ASN A C 1
ATOM 949 O O . ASN A 1 114 ? -13.734 -8.953 -12.789 1 96.75 114 ASN A O 1
ATOM 953 N N . ILE A 1 115 ? -12.109 -8.773 -11.25 1 96.94 115 ILE A N 1
ATOM 954 C CA . ILE A 1 115 ? -13.008 -9.016 -10.117 1 96.94 115 ILE A CA 1
ATOM 955 C C . ILE A 1 115 ? -14.055 -7.91 -10.047 1 96.94 115 ILE A C 1
ATOM 957 O O . ILE A 1 115 ? -15.25 -8.188 -9.969 1 96.94 115 ILE A O 1
ATOM 961 N N . VAL A 1 116 ? -13.617 -6.664 -10.109 1 97.88 116 VAL A N 1
ATOM 962 C CA . VAL A 1 116 ? -14.492 -5.504 -9.992 1 97.88 116 VAL A CA 1
ATOM 963 C C . VAL A 1 116 ? -15.5 -5.5 -11.141 1 97.88 116 VAL A C 1
ATOM 965 O O . VAL A 1 116 ? -16.688 -5.254 -10.93 1 97.88 116 VAL A O 1
ATOM 968 N N . GLU A 1 117 ? -15.023 -5.789 -12.336 1 97.06 117 GLU A N 1
ATOM 969 C CA . GLU A 1 117 ? -15.891 -5.801 -13.508 1 97.06 117 GLU A CA 1
ATOM 970 C C . GLU A 1 117 ? -16.969 -6.879 -13.391 1 97.06 117 GLU A C 1
ATOM 972 O O . GLU A 1 117 ? -18.141 -6.629 -13.664 1 97.06 117 GLU A O 1
ATOM 977 N N . GLN A 1 118 ? -16.594 -8.023 -13.008 1 96.19 118 GLN A N 1
ATOM 978 C CA . GLN A 1 118 ? -17.547 -9.125 -12.891 1 96.19 118 GLN A CA 1
ATOM 979 C C . GLN A 1 118 ? -18.547 -8.883 -11.773 1 96.19 118 GLN A C 1
ATOM 981 O O . GLN A 1 118 ? -19.75 -9.109 -11.945 1 96.19 118 GLN A O 1
ATOM 986 N N . LEU A 1 119 ? -18.078 -8.359 -10.609 1 96 119 LEU A N 1
ATOM 987 C CA . LEU A 1 119 ? -18.953 -8.109 -9.461 1 96 119 LEU A CA 1
ATOM 988 C C . LEU A 1 119 ? -19.922 -6.973 -9.75 1 96 119 LEU A C 1
ATOM 990 O O . LEU A 1 119 ? -21.016 -6.926 -9.18 1 96 119 LEU A O 1
ATOM 994 N N . SER A 1 120 ? -19.516 -6.094 -10.641 1 96.94 120 SER A N 1
ATOM 995 C CA . SER A 1 120 ? -20.344 -4.902 -10.867 1 96.94 120 SER A CA 1
ATOM 996 C C . SER A 1 120 ? -21.109 -5 -12.188 1 96.94 120 SER A C 1
ATOM 998 O O . SER A 1 120 ? -21.672 -4.012 -12.656 1 96.94 120 SER A O 1
ATOM 1000 N N . GLU A 1 121 ? -21.016 -6.094 -12.891 1 94.88 121 GLU A N 1
ATOM 1001 C CA . GLU A 1 121 ? -21.609 -6.281 -14.211 1 94.88 121 GLU A CA 1
ATOM 1002 C C . GLU A 1 121 ? -23.062 -5.816 -14.234 1 94.88 121 GLU A C 1
ATOM 1004 O O . GLU A 1 121 ? -23.516 -5.215 -15.211 1 94.88 121 GLU A O 1
ATOM 1009 N N . ASN A 1 122 ? -23.859 -5.945 -13.242 1 94.5 122 ASN A N 1
ATOM 1010 C CA . ASN A 1 122 ? -25.266 -5.551 -13.219 1 94.5 122 ASN A CA 1
ATOM 1011 C C . ASN A 1 122 ? -25.516 -4.402 -12.25 1 94.5 122 ASN A C 1
ATOM 1013 O O . ASN A 1 122 ? -26.609 -4.254 -11.727 1 94.5 122 ASN A O 1
ATOM 1017 N N . MET A 1 123 ? -24.422 -3.703 -11.977 1 96.06 123 MET A N 1
ATOM 1018 C CA . MET A 1 123 ? -24.531 -2.557 -11.086 1 96.06 123 MET A CA 1
ATOM 1019 C C . MET A 1 123 ? -24.281 -1.254 -11.836 1 96.06 123 MET A C 1
ATOM 1021 O O . MET A 1 123 ? -23.484 -1.224 -12.781 1 96.06 123 MET A O 1
ATOM 1025 N N . ASP A 1 124 ? -24.969 -0.235 -11.43 1 96.69 124 ASP A N 1
ATOM 1026 C CA . ASP A 1 124 ? -24.719 1.104 -11.953 1 96.69 124 ASP A CA 1
ATOM 1027 C C . ASP A 1 124 ? -23.719 1.858 -11.086 1 96.69 124 ASP A C 1
ATOM 1029 O O . ASP A 1 124 ? -24.109 2.668 -10.242 1 96.69 124 ASP A O 1
ATOM 1033 N N . VAL A 1 125 ? -22.469 1.587 -11.281 1 97.31 125 VAL A N 1
ATOM 1034 C CA . VAL A 1 125 ? -21.359 2.203 -10.539 1 97.31 125 VAL A CA 1
ATOM 1035 C C . VAL A 1 125 ? -20.562 3.1 -11.477 1 97.31 125 VAL A C 1
ATOM 1037 O O . VAL A 1 125 ? -20.203 2.691 -12.586 1 97.31 125 VAL A O 1
ATOM 1040 N N . PRO A 1 126 ? -20.344 4.309 -11.086 1 96 126 PRO A N 1
ATOM 1041 C CA . PRO A 1 126 ? -19.547 5.207 -11.93 1 96 126 PRO A CA 1
ATOM 1042 C C . PRO A 1 126 ? -18.172 4.637 -12.281 1 96 126 PRO A C 1
ATOM 1044 O O . PRO A 1 126 ? -17.516 4.027 -11.43 1 96 126 PRO A O 1
ATOM 1047 N N . SER A 1 127 ? -17.75 4.887 -13.523 1 95.5 127 SER A N 1
ATOM 1048 C CA . SER A 1 127 ? -16.5 4.332 -14.031 1 95.5 127 SER A CA 1
ATOM 1049 C C . SER A 1 127 ? -15.305 4.875 -13.25 1 95.5 127 SER A C 1
ATOM 1051 O O . SER A 1 127 ? -14.328 4.16 -13.023 1 95.5 127 SER A O 1
ATOM 1053 N N . ASP A 1 128 ? -15.422 6.062 -12.875 1 94.5 128 ASP A N 1
ATOM 1054 C CA . ASP A 1 128 ? -14.32 6.68 -12.141 1 94.5 128 ASP A CA 1
ATOM 1055 C C . ASP A 1 128 ? -14.148 6.039 -10.766 1 94.5 128 ASP A C 1
ATOM 1057 O O . ASP A 1 128 ? -13.023 5.906 -10.273 1 94.5 128 ASP A O 1
ATOM 1061 N N . TYR A 1 129 ? -15.258 5.668 -10.164 1 96.31 129 TYR A N 1
ATOM 1062 C CA . TYR A 1 129 ? -15.156 4.969 -8.891 1 96.31 129 TYR A CA 1
ATOM 1063 C C . TYR A 1 129 ? -14.57 3.574 -9.07 1 96.31 129 TYR A C 1
ATOM 1065 O O . TYR A 1 129 ? -13.789 3.105 -8.242 1 96.31 129 TYR A O 1
ATOM 1073 N N . LYS A 1 130 ? -14.953 2.871 -10.148 1 97.44 130 LYS A N 1
ATOM 1074 C CA . LYS A 1 130 ? -14.391 1.553 -10.43 1 97.44 130 LYS A CA 1
ATOM 1075 C C . LYS A 1 130 ? -12.875 1.622 -10.57 1 97.44 130 LYS A C 1
ATOM 1077 O O . LYS A 1 130 ? -12.156 0.782 -10.023 1 97.44 130 LYS A O 1
ATOM 1082 N N . ILE A 1 131 ? -12.438 2.621 -11.273 1 95.69 131 ILE A N 1
ATOM 1083 C CA . ILE A 1 131 ? -11 2.811 -11.445 1 95.69 131 ILE A CA 1
ATOM 1084 C C . ILE A 1 131 ? -10.344 3.064 -10.086 1 95.69 131 ILE A C 1
ATOM 1086 O O . ILE A 1 131 ? -9.281 2.521 -9.797 1 95.69 131 ILE A O 1
ATOM 1090 N N . PHE A 1 132 ? -11 3.811 -9.273 1 94.81 132 PHE A N 1
ATOM 1091 C CA . PHE A 1 132 ? -10.492 4.141 -7.949 1 94.81 132 PHE A CA 1
ATOM 1092 C C . PHE A 1 132 ? -10.32 2.879 -7.105 1 94.81 132 PHE A C 1
ATOM 1094 O O . PHE A 1 132 ? -9.258 2.648 -6.535 1 94.81 132 PHE A O 1
ATOM 1101 N N . ILE A 1 133 ? -11.391 2.111 -7.023 1 96.75 133 ILE A N 1
ATOM 1102 C CA . ILE A 1 133 ? -11.352 0.953 -6.137 1 96.75 133 ILE A CA 1
ATOM 1103 C C . ILE A 1 133 ? -10.375 -0.085 -6.688 1 96.75 133 ILE A C 1
ATOM 1105 O O . ILE A 1 133 ? -9.719 -0.792 -5.922 1 96.75 133 ILE A O 1
ATOM 1109 N N . ILE A 1 134 ? -10.227 -0.171 -8.008 1 97.25 134 ILE A N 1
ATOM 1110 C CA . ILE A 1 134 ? -9.25 -1.072 -8.609 1 97.25 134 ILE A CA 1
ATOM 1111 C C . ILE A 1 134 ? -7.844 -0.686 -8.148 1 97.25 134 ILE A C 1
ATOM 1113 O O . ILE A 1 134 ? -7.07 -1.54 -7.711 1 97.25 134 ILE A O 1
ATOM 1117 N N . ASN A 1 135 ? -7.559 0.579 -8.203 1 94.69 135 ASN A N 1
ATOM 1118 C CA . ASN A 1 135 ? -6.246 1.05 -7.766 1 94.69 135 ASN A CA 1
ATOM 1119 C C . ASN A 1 135 ? -6.039 0.828 -6.27 1 94.69 135 ASN A C 1
ATOM 1121 O O . ASN A 1 135 ? -4.957 0.427 -5.844 1 94.69 135 ASN A O 1
ATOM 1125 N N . PHE A 1 136 ? -7.07 1.086 -5.559 1 95.19 136 PHE A N 1
ATOM 1126 C CA . PHE A 1 136 ? -7.02 0.928 -4.113 1 95.19 136 PHE A CA 1
ATOM 1127 C C . PHE A 1 136 ? -6.699 -0.513 -3.734 1 95.19 136 PHE A C 1
ATOM 1129 O O . PHE A 1 136 ? -5.754 -0.767 -2.984 1 95.19 136 PHE A O 1
ATOM 1136 N N . TYR A 1 137 ? -7.363 -1.437 -4.266 1 96 137 TYR A N 1
ATOM 1137 C CA . TYR A 1 137 ? -7.223 -2.834 -3.871 1 96 137 TYR A CA 1
ATOM 1138 C C . TYR A 1 137 ? -5.988 -3.459 -4.504 1 96 137 TYR A C 1
ATOM 1140 O O . TYR A 1 137 ? -5.426 -4.418 -3.971 1 96 137 TYR A O 1
ATOM 1148 N N . THR A 1 138 ? -5.598 -2.932 -5.668 1 95.81 138 THR A N 1
ATOM 1149 C CA . THR A 1 138 ? -4.332 -3.387 -6.23 1 95.81 138 THR A CA 1
ATOM 1150 C C . THR A 1 138 ? -3.18 -3.104 -5.27 1 95.81 138 THR A C 1
ATOM 1152 O O . THR A 1 138 ? -2.344 -3.977 -5.023 1 95.81 138 THR A O 1
ATOM 1155 N N . GLU A 1 139 ? -3.174 -1.937 -4.707 1 93.38 139 GLU A N 1
ATOM 1156 C CA . GLU A 1 139 ? -2.143 -1.562 -3.744 1 93.38 139 GLU A CA 1
ATOM 1157 C C . GLU A 1 139 ? -2.236 -2.408 -2.477 1 93.38 139 GLU A C 1
ATOM 1159 O O . GLU A 1 139 ? -1.217 -2.854 -1.945 1 93.38 139 GLU A O 1
ATOM 1164 N N . ALA A 1 140 ? -3.445 -2.529 -2.07 1 93.5 140 ALA A N 1
ATOM 1165 C CA . ALA A 1 140 ? -3.664 -3.309 -0.854 1 93.5 140 ALA A CA 1
ATOM 1166 C C . ALA A 1 140 ? -3.232 -4.758 -1.048 1 93.5 140 ALA A C 1
ATOM 1168 O O . ALA A 1 140 ? -2.584 -5.344 -0.176 1 93.5 140 ALA A O 1
ATOM 1169 N N . LEU A 1 141 ? -3.57 -5.289 -2.158 1 94.31 141 LEU A N 1
ATOM 1170 C CA . LEU A 1 141 ? -3.232 -6.668 -2.482 1 94.31 141 LEU A CA 1
ATOM 1171 C C . LEU A 1 141 ? -1.721 -6.855 -2.551 1 94.31 141 LEU A C 1
ATOM 1173 O O . LEU A 1 141 ? -1.188 -7.832 -2.02 1 94.31 141 LEU A O 1
ATOM 1177 N N . ALA A 1 142 ? -1.057 -5.961 -3.182 1 94.75 142 ALA A N 1
ATOM 1178 C CA . ALA A 1 142 ? 0.399 -6.02 -3.281 1 94.75 142 ALA A CA 1
ATOM 1179 C C . ALA A 1 142 ? 1.046 -5.961 -1.899 1 94.75 142 ALA A C 1
ATOM 1181 O O . ALA A 1 142 ? 1.978 -6.719 -1.612 1 94.75 142 ALA A O 1
ATOM 1182 N N . ALA A 1 143 ? 0.567 -5.09 -1.088 1 92.25 143 ALA A N 1
ATOM 1183 C CA . ALA A 1 143 ? 1.104 -4.949 0.263 1 92.25 143 ALA A CA 1
ATOM 1184 C C . ALA A 1 143 ? 0.889 -6.219 1.077 1 92.25 143 ALA A C 1
ATOM 1186 O O . ALA A 1 143 ? 1.767 -6.633 1.838 1 92.25 143 ALA A O 1
ATOM 1187 N N . L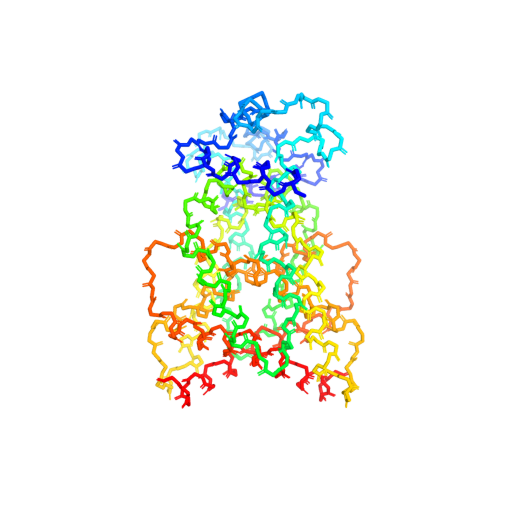EU A 1 144 ? -0.26 -6.816 0.951 1 92.25 144 LEU A N 1
ATOM 1188 C CA . LEU A 1 144 ? -0.572 -8.062 1.646 1 92.25 144 LEU A CA 1
ATOM 1189 C C . LEU A 1 144 ? 0.375 -9.18 1.216 1 92.25 144 LEU A C 1
ATOM 1191 O O . LEU A 1 144 ? 0.888 -9.922 2.055 1 92.25 144 LEU A O 1
ATOM 1195 N N . LEU A 1 145 ? 0.56 -9.266 -0.078 1 94.06 145 LEU A N 1
ATOM 1196 C CA . LEU A 1 145 ? 1.44 -10.305 -0.604 1 94.06 145 LEU A CA 1
ATOM 1197 C C . LEU A 1 145 ? 2.861 -10.125 -0.08 1 94.06 145 LEU A C 1
ATOM 1199 O O . LEU A 1 145 ? 3.48 -11.086 0.381 1 94.06 145 LEU A O 1
ATOM 1203 N N . ILE A 1 146 ? 3.363 -8.945 -0.088 1 93.38 146 ILE A N 1
ATOM 1204 C CA . ILE A 1 146 ? 4.719 -8.648 0.371 1 93.38 146 ILE A CA 1
ATOM 1205 C C . ILE A 1 146 ? 4.832 -8.953 1.863 1 93.38 146 ILE A C 1
ATOM 1207 O O . ILE A 1 146 ? 5.828 -9.531 2.311 1 93.38 146 ILE A O 1
ATOM 1211 N N . SER A 1 147 ? 3.842 -8.555 2.555 1 88.94 147 SER A N 1
ATOM 1212 C CA . SER A 1 147 ? 3.846 -8.836 3.986 1 88.94 147 SER A CA 1
ATOM 1213 C C . SER A 1 147 ? 3.875 -10.336 4.254 1 88.94 147 SER A C 1
ATOM 1215 O O . SER A 1 147 ? 4.547 -10.789 5.18 1 88.94 147 SER A O 1
ATOM 1217 N N . TRP A 1 148 ? 3.191 -11.07 3.475 1 90.31 148 TRP A N 1
ATOM 1218 C CA . TRP A 1 148 ? 3.158 -12.523 3.623 1 90.31 148 TRP A CA 1
ATOM 1219 C C . TRP A 1 148 ? 4.523 -13.133 3.318 1 90.31 148 TRP A C 1
ATOM 1221 O O . TRP A 1 148 ? 4.973 -14.047 4.016 1 90.31 148 TRP A O 1
ATOM 1231 N N . ILE A 1 149 ? 5.141 -12.664 2.344 1 93.81 149 ILE A N 1
ATOM 1232 C CA . ILE A 1 149 ? 6.465 -13.141 1.961 1 93.81 149 ILE A CA 1
ATOM 1233 C C . ILE A 1 149 ? 7.453 -12.898 3.102 1 93.81 149 ILE A C 1
ATOM 1235 O O . ILE A 1 149 ? 8.273 -13.766 3.416 1 93.81 149 ILE A O 1
ATOM 1239 N N . GLN A 1 150 ? 7.281 -11.812 3.73 1 91.56 150 GLN A N 1
ATOM 1240 C CA . GLN A 1 150 ? 8.25 -11.391 4.742 1 91.56 150 GLN A CA 1
ATOM 1241 C C . GLN A 1 150 ? 7.926 -12.016 6.098 1 91.56 150 GLN A C 1
ATOM 1243 O O . GLN A 1 150 ? 8.773 -12.047 6.992 1 91.56 150 GLN A O 1
ATOM 1248 N N . ASP A 1 151 ? 6.695 -12.398 6.207 1 84 151 ASP A N 1
ATOM 1249 C CA . ASP A 1 151 ? 6.273 -12.961 7.484 1 84 151 ASP A CA 1
ATOM 1250 C C . ASP A 1 151 ? 6.797 -14.383 7.66 1 84 151 ASP A C 1
ATOM 1252 O O . ASP A 1 151 ? 6.52 -15.258 6.836 1 84 151 ASP A O 1
ATOM 1256 N N . LYS A 1 152 ? 7.508 -14.688 8.648 1 73.94 152 LYS A N 1
ATOM 1257 C CA . LYS A 1 152 ? 8.133 -15.977 8.906 1 73.94 152 LYS A CA 1
ATOM 1258 C C . LYS A 1 152 ? 7.266 -16.844 9.812 1 73.94 152 LYS A C 1
ATOM 1260 O O . LYS A 1 152 ? 7.461 -18.062 9.898 1 73.94 152 LYS A O 1
ATOM 1265 N N . ASP A 1 153 ? 6.387 -16.109 10.508 1 66.62 153 ASP A N 1
ATOM 1266 C CA . ASP A 1 153 ? 5.559 -16.828 11.469 1 66.62 153 ASP A CA 1
ATOM 1267 C C . ASP A 1 153 ? 4.152 -17.047 10.922 1 66.62 153 ASP A C 1
ATOM 1269 O O . ASP A 1 153 ? 3.273 -16.203 11.086 1 66.62 153 ASP A O 1
ATOM 1273 N N . HIS A 1 154 ? 4.141 -18.031 10.109 1 65.12 154 HIS A N 1
ATOM 1274 C CA . HIS A 1 154 ? 2.893 -18.156 9.367 1 65.12 154 HIS A CA 1
ATOM 1275 C C . HIS A 1 154 ? 1.752 -18.594 10.281 1 65.12 154 HIS A C 1
ATOM 1277 O O . HIS A 1 154 ? 1.886 -19.562 11.016 1 65.12 154 HIS A O 1
ATOM 1283 N N . LYS A 1 155 ? 0.884 -17.734 10.469 1 70.25 155 LYS A N 1
ATOM 1284 C CA . LYS A 1 155 ? -0.447 -18.016 10.992 1 70.25 155 LYS A CA 1
ATOM 1285 C C . LYS A 1 155 ? -1.07 -19.219 10.289 1 70.25 155 LYS A C 1
ATOM 1287 O O . LYS A 1 155 ? -0.538 -19.703 9.281 1 70.25 155 LYS A O 1
ATOM 1292 N N . ASP A 1 156 ? -2.064 -19.766 10.906 1 86.44 156 ASP A N 1
ATOM 1293 C CA . ASP A 1 156 ? -2.865 -20.812 10.273 1 86.44 156 ASP A CA 1
ATOM 1294 C C . ASP A 1 156 ? -3.385 -20.344 8.914 1 86.44 156 ASP A C 1
ATOM 1296 O O . ASP A 1 156 ? -4.02 -19.297 8.805 1 86.44 156 ASP A O 1
ATOM 1300 N N . LYS A 1 157 ? -3.035 -21.109 7.887 1 90.56 157 LYS A N 1
ATOM 1301 C CA . LYS A 1 157 ? -3.363 -20.75 6.516 1 90.56 157 LYS A CA 1
ATOM 1302 C C . LYS A 1 157 ? -4.871 -20.609 6.328 1 90.56 157 LYS A C 1
ATOM 1304 O O . LYS A 1 157 ? -5.332 -19.719 5.602 1 90.56 157 LYS A O 1
ATOM 1309 N N . GLU A 1 158 ? -5.562 -21.453 6.977 1 91.19 158 GLU A N 1
ATOM 1310 C CA . GLU A 1 158 ? -7.016 -21.391 6.871 1 91.19 158 GLU A CA 1
ATOM 1311 C C . GLU A 1 158 ? -7.562 -20.078 7.422 1 91.19 158 GLU A C 1
ATOM 1313 O O . GLU A 1 158 ? -8.461 -19.469 6.832 1 91.19 158 GLU A O 1
ATOM 1318 N N . ASP A 1 159 ? -7.012 -19.656 8.531 1 92.69 159 ASP A N 1
ATOM 1319 C CA . ASP A 1 159 ? -7.41 -18.375 9.117 1 92.69 159 ASP A CA 1
ATOM 1320 C C . ASP A 1 159 ? -7.047 -17.219 8.203 1 92.69 159 ASP A C 1
ATOM 1322 O O . ASP A 1 159 ? -7.848 -16.297 8.016 1 92.69 159 ASP A O 1
ATOM 1326 N N . MET A 1 160 ? -5.949 -17.328 7.594 1 92.31 160 MET A N 1
ATOM 1327 C CA . MET A 1 160 ? -5.48 -16.25 6.723 1 92.31 160 MET A CA 1
ATOM 1328 C C . MET A 1 160 ? -6.348 -16.156 5.473 1 92.31 160 MET A C 1
ATOM 1330 O O . MET A 1 160 ? -6.641 -15.047 5.004 1 92.31 160 MET A O 1
ATOM 1334 N N . VAL A 1 161 ? -6.695 -17.297 4.969 1 94.5 161 VAL A N 1
ATOM 1335 C CA . VAL A 1 161 ? -7.598 -17.312 3.822 1 94.5 161 VAL A CA 1
ATOM 1336 C C . VAL A 1 161 ? -8.898 -16.594 4.184 1 94.5 161 VAL A C 1
ATOM 1338 O O . VAL A 1 161 ? -9.406 -15.789 3.402 1 94.5 161 VAL A O 1
ATOM 1341 N N . LYS A 1 162 ? -9.398 -16.859 5.34 1 95.5 162 LYS A N 1
ATOM 1342 C CA . LYS A 1 162 ? -10.633 -16.219 5.801 1 95.5 162 LYS A CA 1
ATOM 1343 C C . LYS A 1 162 ? -10.438 -14.719 5.969 1 95.5 162 LYS A C 1
ATOM 1345 O O . LYS A 1 162 ? -11.297 -13.93 5.57 1 95.5 162 LYS A O 1
ATOM 1350 N N . TYR A 1 163 ? -9.336 -14.344 6.559 1 95.31 163 TYR A N 1
ATOM 1351 C CA . TYR A 1 163 ? -9.055 -12.93 6.777 1 95.31 163 TYR A CA 1
ATOM 1352 C C . TYR A 1 163 ? -9.008 -12.172 5.457 1 95.31 163 TYR A C 1
ATOM 1354 O O . TYR A 1 163 ? -9.625 -11.117 5.32 1 95.31 163 TYR A O 1
ATOM 1362 N N . ILE A 1 164 ? -8.328 -12.773 4.512 1 95.75 164 ILE A N 1
ATOM 1363 C CA . ILE A 1 164 ? -8.195 -12.148 3.203 1 95.75 164 ILE A CA 1
ATOM 1364 C C . ILE A 1 164 ? -9.547 -12.117 2.502 1 95.75 164 ILE A C 1
ATOM 1366 O O . ILE A 1 164 ? -9.906 -11.117 1.875 1 95.75 164 ILE A O 1
ATOM 1370 N N . SER A 1 165 ? -10.25 -13.203 2.605 1 95.69 165 SER A N 1
ATOM 1371 C CA . SER A 1 165 ? -11.57 -13.273 1.994 1 95.69 165 SER A CA 1
ATOM 1372 C C . SER A 1 165 ? -12.477 -12.156 2.5 1 95.69 165 SER A C 1
ATOM 1374 O O . SER A 1 165 ? -13.102 -11.445 1.707 1 95.69 165 SER A O 1
ATOM 1376 N N . ILE A 1 166 ? -12.492 -11.922 3.775 1 96.62 166 ILE A N 1
ATOM 1377 C CA . ILE A 1 166 ? -13.359 -10.93 4.398 1 96.62 166 ILE A CA 1
ATOM 1378 C C . ILE A 1 166 ? -12.898 -9.523 4.02 1 96.62 166 ILE A C 1
ATOM 1380 O O . ILE A 1 166 ? -13.703 -8.68 3.641 1 96.62 166 ILE A O 1
ATOM 1384 N N . THR A 1 167 ? -11.609 -9.312 4.047 1 95.94 167 THR A N 1
ATOM 1385 C CA . THR A 1 167 ? -11.07 -7.957 4.012 1 95.94 167 THR A CA 1
ATOM 1386 C C . THR A 1 167 ? -10.82 -7.512 2.572 1 95.94 167 THR A C 1
ATOM 1388 O O . THR A 1 167 ? -10.781 -6.316 2.281 1 95.94 167 THR A O 1
ATOM 1391 N N . LEU A 1 168 ? -10.703 -8.453 1.662 1 93.62 168 LEU A N 1
ATOM 1392 C CA . LEU A 1 168 ? -10.43 -8.117 0.271 1 93.62 168 LEU A CA 1
ATOM 1393 C C . LEU A 1 168 ? -11.648 -8.375 -0.607 1 93.62 168 LEU A C 1
ATOM 1395 O O . LEU A 1 168 ? -12.312 -7.434 -1.04 1 93.62 168 LEU A O 1
ATOM 1399 N N . TYR A 1 169 ? -12.055 -9.602 -0.678 1 91.75 169 TYR A N 1
ATOM 1400 C CA . TYR A 1 169 ? -13.109 -9.953 -1.615 1 91.75 169 TYR A CA 1
ATOM 1401 C C . TYR A 1 169 ? -14.453 -9.406 -1.149 1 91.75 169 TYR A C 1
ATOM 1403 O O . TYR A 1 169 ? -15.156 -8.734 -1.912 1 91.75 169 TYR A O 1
ATOM 1411 N N . GLU A 1 170 ? -14.844 -9.641 0.043 1 93.69 170 GLU A N 1
ATOM 1412 C CA . GLU A 1 170 ? -16.141 -9.219 0.548 1 93.69 170 GLU A CA 1
ATOM 1413 C C . GLU A 1 170 ? -16.266 -7.699 0.592 1 93.69 170 GLU A C 1
ATOM 1415 O O . GLU A 1 170 ? -17.328 -7.141 0.364 1 93.69 170 GLU A O 1
ATOM 1420 N N . THR A 1 171 ? -15.164 -7.109 0.869 1 95.62 171 THR A N 1
ATOM 1421 C CA . THR A 1 171 ? -15.227 -5.656 0.969 1 95.62 171 THR A CA 1
ATOM 1422 C C . THR A 1 171 ? -15.305 -5.023 -0.417 1 95.62 171 THR A C 1
ATOM 1424 O O . THR A 1 171 ? -15.914 -3.969 -0.59 1 95.62 171 THR A O 1
ATOM 1427 N N . ILE A 1 172 ? -14.695 -5.598 -1.439 1 96.75 172 ILE A N 1
ATOM 1428 C CA . ILE A 1 172 ? -14.883 -5.117 -2.805 1 96.75 172 ILE A CA 1
ATOM 1429 C C . ILE A 1 172 ? -16.359 -5.164 -3.17 1 96.75 172 ILE A C 1
ATOM 1431 O O . ILE A 1 172 ? -16.922 -4.18 -3.664 1 96.75 172 ILE A O 1
ATOM 1435 N N . LYS A 1 173 ? -16.906 -6.277 -2.898 1 95.25 173 LYS A N 1
ATOM 1436 C CA . LYS A 1 173 ? -18.328 -6.473 -3.178 1 95.25 173 LYS A CA 1
ATOM 1437 C C . LYS A 1 173 ? -19.188 -5.438 -2.451 1 95.25 173 LYS A C 1
ATOM 1439 O O . LYS A 1 173 ? -20.078 -4.828 -3.049 1 95.25 173 LYS A O 1
ATOM 1444 N N . GLN A 1 174 ? -18.938 -5.211 -1.232 1 95.12 174 GLN A N 1
ATOM 1445 C CA . GLN A 1 174 ? -19.703 -4.281 -0.42 1 95.12 174 GLN A CA 1
ATOM 1446 C C . GLN A 1 174 ? -19.484 -2.84 -0.878 1 95.12 174 GLN A C 1
ATOM 1448 O O . GLN A 1 174 ? -20.422 -2.035 -0.874 1 95.12 1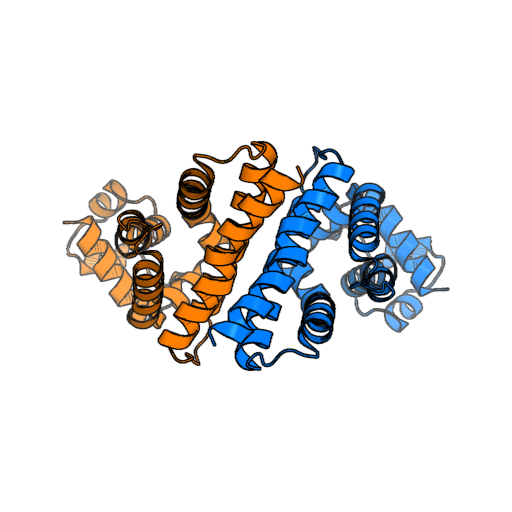74 GLN A O 1
ATOM 1453 N N . ALA A 1 175 ? -18.234 -2.508 -1.18 1 97 175 ALA A N 1
ATOM 1454 C CA . ALA A 1 175 ? -17.938 -1.165 -1.672 1 97 175 ALA A CA 1
ATOM 1455 C C . ALA A 1 175 ? -18.719 -0.858 -2.945 1 97 175 ALA A C 1
ATOM 1457 O O . ALA A 1 175 ? -19.266 0.237 -3.094 1 97 175 ALA A O 1
ATOM 1458 N N . LEU A 1 176 ? -18.766 -1.81 -3.824 1 97.56 176 LEU A N 1
ATOM 1459 C CA . LEU A 1 176 ? -19.5 -1.643 -5.074 1 97.56 176 LEU A CA 1
ATOM 1460 C C . LEU A 1 176 ? -20.984 -1.461 -4.809 1 97.56 176 LEU A C 1
ATOM 1462 O O . LEU A 1 176 ? -21.625 -0.601 -5.418 1 97.56 176 LEU A O 1
ATOM 1466 N N . LYS A 1 177 ? -21.531 -2.215 -3.906 1 96.25 177 LYS A N 1
ATOM 1467 C CA . LYS A 1 177 ? -22.953 -2.105 -3.553 1 96.25 177 LYS A CA 1
ATOM 1468 C C . LYS A 1 177 ? -23.266 -0.737 -2.955 1 96.25 177 LYS A C 1
ATOM 1470 O O . LYS A 1 177 ? -24.266 -0.109 -3.318 1 96.25 177 LYS A O 1
ATOM 1475 N N . THR A 1 178 ? -22.438 -0.331 -2.049 1 96.38 178 THR A N 1
ATOM 1476 C CA . THR A 1 178 ? -22.625 0.968 -1.41 1 96.38 178 THR A CA 1
ATOM 1477 C C . THR A 1 178 ? -22.5 2.094 -2.432 1 96.38 178 THR A C 1
ATOM 1479 O O . THR A 1 178 ? -23.266 3.059 -2.393 1 96.38 178 THR A O 1
ATOM 1482 N N . ALA A 1 179 ? -21.5 1.956 -3.303 1 96 179 ALA A N 1
ATOM 1483 C CA . ALA A 1 179 ? -21.297 2.963 -4.34 1 96 179 ALA A CA 1
ATOM 1484 C C . ALA A 1 179 ? -22.516 3.074 -5.246 1 96 179 ALA A C 1
ATOM 1486 O O . ALA A 1 179 ? -22.906 4.176 -5.645 1 96 179 ALA A O 1
ATOM 1487 N N . GLU A 1 180 ? -23.078 1.956 -5.609 1 95.5 180 GLU A N 1
ATOM 1488 C CA . GLU A 1 180 ? -24.266 1.962 -6.449 1 95.5 180 GLU A CA 1
ATOM 1489 C C . GLU A 1 180 ? -25.406 2.764 -5.805 1 95.5 180 GLU A C 1
ATOM 1491 O O . GLU A 1 180 ? -26.156 3.453 -6.496 1 95.5 180 GLU A O 1
ATOM 1496 N N . ARG A 1 181 ? -25.469 2.711 -4.535 1 93.81 181 ARG A N 1
ATOM 1497 C CA . ARG A 1 181 ? -26.547 3.352 -3.789 1 93.81 181 ARG A CA 1
ATOM 1498 C C . ARG A 1 181 ? -26.25 4.828 -3.559 1 93.81 181 ARG A C 1
ATOM 1500 O O . ARG A 1 181 ? -27.156 5.664 -3.6 1 93.81 181 ARG A O 1
ATOM 1507 N N . GLU A 1 182 ? -24.969 5.16 -3.389 1 92.25 182 GLU A N 1
ATOM 1508 C CA . GLU A 1 182 ? -24.641 6.465 -2.826 1 92.25 182 GLU A CA 1
ATOM 1509 C C . GLU A 1 182 ? -24.016 7.379 -3.875 1 92.25 182 GLU A C 1
ATOM 1511 O O . GLU A 1 182 ? -23.906 8.594 -3.668 1 92.25 182 GLU A O 1
ATOM 1516 N N . LEU A 1 183 ? -23.516 6.727 -4.898 1 90.94 183 LEU A N 1
ATOM 1517 C CA . LEU A 1 183 ? -22.844 7.535 -5.906 1 90.94 183 LEU A CA 1
ATOM 1518 C C . LEU A 1 183 ? -23.719 7.703 -7.145 1 90.94 183 LEU A C 1
ATOM 1520 O O . LEU A 1 183 ? -23.688 8.75 -7.793 1 90.94 183 LEU A O 1
ATOM 1524 N N . MET B 1 1 ? 8.047 28.328 19.547 1 71.94 1 MET B N 1
ATOM 1525 C CA . MET B 1 1 ? 8.211 29.453 18.625 1 71.94 1 MET B CA 1
ATOM 1526 C C . MET B 1 1 ? 9.328 29.188 17.625 1 71.94 1 MET B C 1
ATOM 1528 O O . MET B 1 1 ? 9.109 29.234 16.406 1 71.94 1 MET B O 1
ATOM 1532 N N . THR B 1 2 ? 10.367 28.547 18.156 1 90.56 2 THR B N 1
ATOM 1533 C CA . THR B 1 2 ? 11.555 28.375 17.328 1 90.56 2 THR B CA 1
ATOM 1534 C C . THR B 1 2 ? 11.344 27.25 16.312 1 90.56 2 THR B C 1
ATOM 1536 O O . THR B 1 2 ? 11.633 27.406 15.133 1 90.56 2 THR B O 1
ATOM 1539 N N . LYS B 1 3 ? 10.602 26.203 16.719 1 96.12 3 LYS B N 1
ATOM 1540 C CA . LYS B 1 3 ? 10.406 25.078 15.805 1 96.12 3 LYS B CA 1
ATOM 1541 C C . LYS B 1 3 ? 9.523 25.484 14.625 1 96.12 3 LYS B C 1
ATOM 1543 O O . LYS B 1 3 ? 9.82 25.125 13.477 1 96.12 3 LYS B O 1
ATOM 1548 N N . ARG B 1 4 ? 8.555 26.297 14.922 1 96.81 4 ARG B N 1
ATOM 1549 C CA . ARG B 1 4 ? 7.633 26.719 13.875 1 96.81 4 ARG B CA 1
ATOM 1550 C C . ARG B 1 4 ? 8.328 27.656 12.883 1 96.81 4 ARG B C 1
ATOM 1552 O O . ARG B 1 4 ? 8.031 27.625 11.68 1 96.81 4 ARG B O 1
ATOM 1559 N N . ALA B 1 5 ? 9.18 28.484 13.398 1 96.88 5 ALA B N 1
ATOM 1560 C CA . ALA B 1 5 ? 9.938 29.359 12.531 1 96.88 5 ALA B CA 1
ATOM 1561 C C . ALA B 1 5 ? 10.852 28.578 11.602 1 96.88 5 ALA B C 1
ATOM 1563 O O . ALA B 1 5 ? 10.953 28.875 10.406 1 96.88 5 ALA B O 1
ATOM 1564 N N . LEU B 1 6 ? 11.492 27.578 12.188 1 98.06 6 LEU B N 1
ATOM 1565 C CA . LEU B 1 6 ? 12.375 26.734 11.391 1 98.06 6 LEU B CA 1
ATOM 1566 C C . LEU B 1 6 ? 11.586 25.984 10.32 1 98.06 6 LEU B C 1
ATOM 1568 O O . LEU B 1 6 ? 12.016 25.891 9.172 1 98.06 6 LEU B O 1
ATOM 1572 N N . ALA B 1 7 ? 10.414 25.516 10.688 1 97.94 7 ALA B N 1
ATOM 1573 C CA . ALA B 1 7 ? 9.555 24.797 9.742 1 97.94 7 ALA B CA 1
ATOM 1574 C C . ALA B 1 7 ? 9.086 25.719 8.617 1 97.94 7 ALA B C 1
ATOM 1576 O O . ALA B 1 7 ? 9.062 25.328 7.449 1 97.94 7 ALA B O 1
ATOM 1577 N N . SER B 1 8 ? 8.719 26.953 9.008 1 97.5 8 SER B N 1
ATOM 1578 C CA . SER B 1 8 ? 8.273 27.938 8.016 1 97.5 8 SER B CA 1
ATOM 1579 C C . SER B 1 8 ? 9.391 28.266 7.031 1 97.5 8 SER B C 1
ATOM 1581 O O . SER B 1 8 ? 9.141 28.438 5.836 1 97.5 8 SER B O 1
ATOM 1583 N N . SER B 1 9 ? 10.539 28.391 7.582 1 97.94 9 SER B N 1
ATOM 1584 C CA . SER B 1 9 ? 11.695 28.641 6.73 1 97.94 9 SER B CA 1
ATOM 1585 C C . SER B 1 9 ? 11.953 27.484 5.777 1 97.94 9 SER B C 1
ATOM 1587 O O . SER B 1 9 ? 12.195 27.703 4.586 1 97.94 9 SER B O 1
ATOM 1589 N N . LEU B 1 10 ? 11.93 26.266 6.285 1 98.06 10 LEU B N 1
ATOM 1590 C CA . LEU B 1 10 ? 12.109 25.078 5.453 1 98.06 10 LEU B CA 1
ATOM 1591 C C . LEU B 1 10 ? 11.086 25.047 4.32 1 98.06 10 LEU B C 1
ATOM 1593 O O . LEU B 1 10 ? 11.445 24.797 3.166 1 98.06 10 LEU B O 1
ATOM 1597 N N . LYS B 1 11 ? 9.852 25.297 4.629 1 97.69 11 LYS B N 1
ATOM 1598 C CA . LYS B 1 11 ? 8.789 25.281 3.625 1 97.69 11 LYS B CA 1
ATOM 1599 C C . LYS B 1 11 ? 9.07 26.297 2.521 1 97.69 11 LYS B C 1
ATOM 1601 O O . LYS B 1 11 ? 8.836 26.031 1.343 1 97.69 11 LYS B O 1
ATOM 1606 N N . LYS B 1 12 ? 9.523 27.438 2.957 1 97.12 12 LYS B N 1
ATOM 1607 C CA . LYS B 1 12 ? 9.883 28.469 2.002 1 97.12 12 LYS B CA 1
ATOM 1608 C C . LYS B 1 12 ? 10.914 27.969 0.997 1 97.12 12 LYS B C 1
ATOM 1610 O O . LYS B 1 12 ? 10.781 28.203 -0.207 1 97.12 12 LYS B O 1
ATOM 1615 N N . PHE B 1 13 ? 11.898 27.281 1.457 1 97.69 13 PHE B N 1
ATOM 1616 C CA . PHE B 1 13 ? 12.953 26.766 0.588 1 97.69 13 PHE B CA 1
ATOM 1617 C C . PHE B 1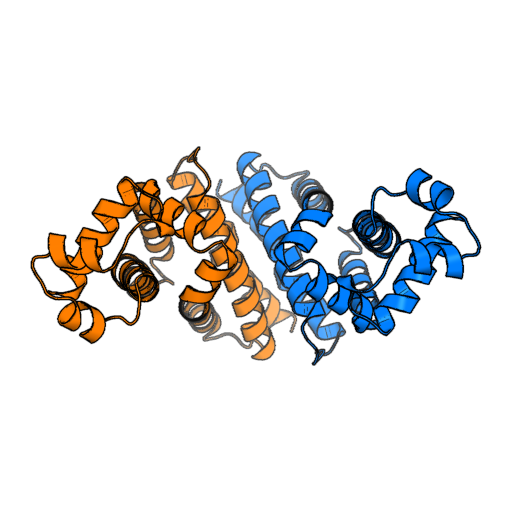 13 ? 12.438 25.625 -0.268 1 97.69 13 PHE B C 1
ATOM 1619 O O . PHE B 1 13 ? 12.812 25.5 -1.437 1 97.69 13 PHE B O 1
ATOM 1626 N N . MET B 1 14 ? 11.547 24.828 0.294 1 97.56 14 MET B N 1
ATOM 1627 C CA . MET B 1 14 ? 11.023 23.656 -0.407 1 97.56 14 MET B CA 1
ATOM 1628 C C . MET B 1 14 ? 10.133 24.078 -1.569 1 97.56 14 MET B C 1
ATOM 1630 O O . MET B 1 14 ? 9.883 23.281 -2.479 1 97.56 14 MET B O 1
ATOM 1634 N N . GLU B 1 15 ? 9.656 25.266 -1.582 1 95.69 15 GLU B N 1
ATOM 1635 C CA . GLU B 1 15 ? 8.828 25.766 -2.668 1 95.69 15 GLU B CA 1
ATOM 1636 C C . GLU B 1 15 ? 9.641 25.984 -3.939 1 95.69 15 GLU B C 1
ATOM 1638 O O . GLU B 1 15 ? 9.102 25.953 -5.047 1 95.69 15 GLU B O 1
ATOM 1643 N N . LYS B 1 16 ? 10.977 26.031 -3.672 1 93.62 16 LYS B N 1
ATOM 1644 C CA . LYS B 1 16 ? 11.773 26.516 -4.793 1 93.62 16 LYS B CA 1
ATOM 1645 C C . LYS B 1 16 ? 12.898 25.531 -5.129 1 93.62 16 LYS B C 1
ATOM 1647 O O . LYS B 1 16 ? 13.477 25.594 -6.215 1 93.62 16 LYS B O 1
ATOM 1652 N N . ARG B 1 17 ? 13.273 24.672 -4.195 1 94.69 17 ARG B N 1
ATOM 1653 C CA . ARG B 1 17 ? 14.422 23.797 -4.387 1 94.69 17 ARG B CA 1
ATOM 1654 C C . ARG B 1 17 ? 14.125 22.391 -3.883 1 94.69 17 ARG B C 1
ATOM 1656 O O . ARG B 1 17 ? 13.305 22.203 -2.982 1 94.69 17 ARG B O 1
ATOM 1663 N N . PRO B 1 18 ? 14.867 21.453 -4.426 1 97.31 18 PRO B N 1
ATOM 1664 C CA . PRO B 1 18 ? 14.766 20.109 -3.877 1 97.31 18 PRO B CA 1
ATOM 1665 C C . PRO B 1 18 ? 15.281 20 -2.445 1 97.31 18 PRO B C 1
ATOM 1667 O O . PRO B 1 18 ? 16.203 20.734 -2.064 1 97.31 18 PRO B O 1
ATOM 1670 N N . LEU B 1 19 ? 14.703 19.094 -1.771 1 97.44 19 LEU B N 1
ATOM 1671 C CA . LEU B 1 19 ? 14.992 18.922 -0.35 1 97.44 19 LEU B CA 1
ATOM 1672 C C . LEU B 1 19 ? 16.484 18.719 -0.115 1 97.44 19 LEU B C 1
ATOM 1674 O O . LEU B 1 19 ? 17.047 19.25 0.844 1 97.44 19 LEU B O 1
ATOM 1678 N N . ASN B 1 20 ? 17.109 17.969 -0.987 1 95.81 20 ASN B N 1
ATOM 1679 C CA . ASN B 1 20 ? 18.516 17.609 -0.797 1 95.81 20 ASN B CA 1
ATOM 1680 C C . ASN B 1 20 ? 19.438 18.797 -1.089 1 95.81 20 ASN B C 1
ATOM 1682 O O . ASN B 1 20 ? 20.656 18.703 -0.886 1 95.81 20 ASN B O 1
ATOM 1686 N N . LYS B 1 21 ? 18.953 19.828 -1.505 1 96.75 21 LYS B N 1
ATOM 1687 C CA . LYS B 1 21 ? 19.734 21.031 -1.803 1 96.75 21 LYS B CA 1
ATOM 1688 C C . LYS B 1 21 ? 19.547 22.094 -0.728 1 96.75 21 LYS B C 1
ATOM 1690 O O . LYS B 1 21 ? 20.062 23.203 -0.842 1 96.75 21 LYS B O 1
ATOM 1695 N N . ILE B 1 22 ? 18.766 21.828 0.235 1 97.62 22 ILE B N 1
ATOM 1696 C CA . ILE B 1 22 ? 18.516 22.75 1.341 1 97.62 22 ILE B CA 1
ATOM 1697 C C . ILE B 1 22 ? 19.406 22.391 2.521 1 97.62 22 ILE B C 1
ATOM 1699 O O . ILE B 1 22 ? 19.5 21.219 2.902 1 97.62 22 ILE B O 1
ATOM 1703 N N . SER B 1 23 ? 20.094 23.359 3.094 1 96.31 23 SER B N 1
ATOM 1704 C CA . SER B 1 23 ? 21 23.094 4.203 1 96.31 23 SER B CA 1
ATOM 1705 C C . SER B 1 23 ? 20.5 23.719 5.5 1 96.31 23 SER B C 1
ATOM 1707 O O . SER B 1 23 ? 19.719 24.672 5.469 1 96.31 23 SER B O 1
ATOM 1709 N N . VAL B 1 24 ? 21.031 23.141 6.621 1 97.5 24 VAL B N 1
ATOM 1710 C CA . VAL B 1 24 ? 20.719 23.688 7.934 1 97.5 24 VAL B CA 1
ATOM 1711 C C . VAL B 1 24 ? 21.203 25.141 8.023 1 97.5 24 VAL B C 1
ATOM 1713 O O . VAL B 1 24 ? 20.516 26 8.594 1 97.5 24 VAL B O 1
ATOM 1716 N N . ARG B 1 25 ? 22.281 25.375 7.398 1 97.31 25 ARG B N 1
ATOM 1717 C CA . ARG B 1 25 ? 22.859 26.719 7.414 1 97.31 25 ARG B CA 1
ATOM 1718 C C . ARG B 1 25 ? 21.875 27.734 6.844 1 97.31 25 ARG B C 1
ATOM 1720 O O . ARG B 1 25 ? 21.656 28.797 7.438 1 97.31 25 ARG B O 1
ATOM 1727 N N . GLU B 1 26 ? 21.312 27.5 5.75 1 97.44 26 GLU B N 1
ATOM 1728 C CA . GLU B 1 26 ? 20.375 28.406 5.094 1 97.44 26 GLU B CA 1
ATOM 1729 C C . GLU B 1 26 ? 19.141 28.641 5.957 1 97.44 26 GLU B C 1
ATOM 1731 O O . GLU B 1 26 ? 18.641 29.766 6.039 1 97.44 26 GLU B O 1
ATOM 1736 N N . ILE B 1 27 ? 18.656 27.609 6.598 1 97.75 27 ILE B N 1
ATOM 1737 C CA . ILE B 1 27 ? 17.453 27.672 7.41 1 97.75 27 ILE B CA 1
ATOM 1738 C C . ILE B 1 27 ? 17.703 28.562 8.625 1 97.75 27 ILE B C 1
ATOM 1740 O O . ILE B 1 27 ? 16.891 29.453 8.922 1 97.75 27 ILE B O 1
ATOM 1744 N N . VAL B 1 28 ? 18.844 28.281 9.32 1 97.69 28 VAL B N 1
ATOM 1745 C CA . VAL B 1 28 ? 19.125 29.031 10.539 1 97.69 28 VAL B CA 1
ATOM 1746 C C . VAL B 1 28 ? 19.422 30.484 10.195 1 97.69 28 VAL B C 1
ATOM 1748 O O . VAL B 1 28 ? 19.047 31.406 10.938 1 97.69 28 VAL B O 1
ATOM 1751 N N . GLU B 1 29 ? 20.094 30.766 9.062 1 97.88 29 GLU B N 1
ATOM 1752 C CA . GLU B 1 29 ? 20.359 32.125 8.609 1 97.88 29 GLU B CA 1
ATOM 1753 C C . GLU B 1 29 ? 19.062 32.875 8.297 1 97.88 29 GLU B C 1
ATOM 1755 O O . GLU B 1 29 ? 18.891 34.031 8.672 1 97.88 29 GLU B O 1
ATOM 1760 N N . ASP B 1 30 ? 18.203 32.188 7.699 1 97.25 30 ASP B N 1
ATOM 1761 C CA . ASP B 1 30 ? 16.922 32.781 7.336 1 97.25 30 ASP B CA 1
ATOM 1762 C C . ASP B 1 30 ? 16.109 33.125 8.578 1 97.25 30 ASP B C 1
ATOM 1764 O O . ASP B 1 30 ? 15.344 34.094 8.586 1 97.25 30 ASP B O 1
ATOM 1768 N N . CYS B 1 31 ? 16.234 32.312 9.633 1 97.25 31 CYS B N 1
ATOM 1769 C CA . CYS B 1 31 ? 15.469 32.5 10.859 1 97.25 31 CYS B CA 1
ATOM 1770 C C . CYS B 1 31 ? 16.188 33.438 11.82 1 97.25 31 CYS B C 1
ATOM 1772 O O . CYS B 1 31 ? 15.609 33.875 12.82 1 97.25 31 CYS B O 1
ATOM 1774 N N . GLY B 1 32 ? 17.469 33.719 11.539 1 96.69 32 GLY B N 1
ATOM 1775 C CA . GLY B 1 32 ? 18.25 34.562 12.414 1 96.69 32 GLY B CA 1
ATOM 1776 C C . GLY B 1 32 ? 18.656 33.906 13.711 1 96.69 32 GLY B C 1
ATOM 1777 O O . GLY B 1 32 ? 18.672 34.531 14.766 1 96.69 32 GLY B O 1
ATOM 1778 N N . VAL B 1 33 ? 18.875 32.562 13.602 1 96.69 33 VAL B N 1
ATOM 1779 C CA . VAL B 1 33 ? 19.328 31.812 14.766 1 96.69 33 VAL B CA 1
ATOM 1780 C C . VAL B 1 33 ? 20.625 31.078 14.43 1 96.69 33 VAL B C 1
ATOM 1782 O O . VAL B 1 33 ? 21.094 31.109 13.289 1 96.69 33 VAL B O 1
ATOM 1785 N N . ASN B 1 34 ? 21.281 30.547 15.422 1 94.06 34 ASN B N 1
ATOM 1786 C CA . ASN B 1 34 ? 22.531 29.812 15.18 1 94.06 34 ASN B CA 1
ATOM 1787 C C . ASN B 1 34 ? 22.281 28.328 15 1 94.06 34 ASN B C 1
ATOM 1789 O O . ASN B 1 34 ? 21.172 27.844 15.258 1 94.06 34 ASN B O 1
ATOM 1793 N N . ARG B 1 35 ? 23.297 27.672 14.555 1 95.81 35 ARG B N 1
ATOM 1794 C CA . ARG B 1 35 ? 23.203 26.234 14.273 1 95.81 35 ARG B CA 1
ATOM 1795 C C . ARG B 1 35 ? 22.906 25.453 15.547 1 95.81 35 ARG B C 1
ATOM 1797 O O . ARG B 1 35 ? 22.219 24.438 15.5 1 95.81 35 ARG B O 1
ATOM 1804 N N . LYS B 1 36 ? 23.375 25.859 16.641 1 96.44 36 LYS B N 1
ATOM 1805 C CA . LYS B 1 36 ? 23.172 25.172 17.922 1 96.44 36 LYS B CA 1
ATOM 1806 C C . LYS B 1 36 ? 21.688 25.109 18.281 1 96.44 36 LYS B C 1
ATOM 1808 O O . LYS B 1 36 ? 21.219 24.125 18.844 1 96.44 36 LYS B O 1
ATOM 1813 N N . THR B 1 37 ? 21.047 26.234 17.953 1 96.31 37 THR B N 1
ATOM 1814 C CA . THR B 1 37 ? 19.625 26.297 18.203 1 96.31 37 THR B CA 1
ATOM 1815 C C . THR B 1 37 ? 18.891 25.219 17.391 1 96.31 37 THR B C 1
ATOM 1817 O O . THR B 1 37 ? 17.984 24.562 17.906 1 96.31 37 THR B O 1
ATOM 1820 N N . PHE B 1 38 ? 19.266 25.047 16.109 1 97.94 38 PHE B N 1
ATOM 1821 C CA . PHE B 1 38 ? 18.672 24.016 15.273 1 97.94 38 PHE B CA 1
ATOM 1822 C C . PHE B 1 38 ? 18.875 22.625 15.891 1 97.94 38 PHE B C 1
ATOM 1824 O O . PHE B 1 38 ? 17.922 21.844 16.016 1 97.94 38 PHE B O 1
ATOM 1831 N N . TYR B 1 39 ? 20.062 22.406 16.359 1 96.81 39 TYR B N 1
ATOM 1832 C CA . TYR B 1 39 ? 20.438 21.062 16.797 1 96.81 39 TYR B CA 1
ATOM 1833 C C . TYR B 1 39 ? 19.906 20.766 18.188 1 96.81 39 TYR B C 1
ATOM 1835 O O . TYR B 1 39 ? 19.891 19.609 18.625 1 96.81 39 TYR B O 1
ATOM 1843 N N . TYR B 1 40 ? 19.531 21.828 18.828 1 97.06 40 TYR B N 1
ATOM 1844 C CA . TYR B 1 40 ? 18.797 21.641 20.078 1 97.06 40 TYR B CA 1
ATOM 1845 C C . TYR B 1 40 ? 17.469 20.953 19.844 1 97.06 40 TYR B C 1
ATOM 1847 O O . TYR B 1 40 ? 17.016 20.156 20.672 1 97.06 40 TYR B O 1
ATOM 1855 N N . HIS B 1 41 ? 16.922 21.172 18.719 1 97.12 41 HIS B N 1
ATOM 1856 C CA . HIS B 1 41 ? 15.562 20.688 18.438 1 97.12 41 HIS B CA 1
ATOM 1857 C C . HIS B 1 41 ? 15.578 19.5 17.484 1 97.12 41 HIS B C 1
ATOM 1859 O O . HIS B 1 41 ? 14.758 18.594 17.594 1 97.12 41 HIS B O 1
ATOM 1865 N N . PHE B 1 42 ? 16.453 19.531 16.516 1 97.75 42 PHE B N 1
ATOM 1866 C CA . PHE B 1 42 ? 16.438 18.547 15.461 1 97.75 42 PHE B CA 1
ATOM 1867 C C . PHE B 1 42 ? 17.844 18.016 15.188 1 97.75 42 PHE B C 1
ATOM 1869 O O . PHE B 1 42 ? 18.812 18.766 15.266 1 97.75 42 PHE B O 1
ATOM 1876 N N . SER B 1 43 ? 17.906 16.766 14.75 1 96.88 43 SER B N 1
ATOM 1877 C CA . SER B 1 43 ? 19.188 16.141 14.438 1 96.88 43 SER B CA 1
ATOM 1878 C C . SER B 1 43 ? 19.594 16.422 13 1 96.88 43 SER B C 1
ATOM 1880 O O . SER B 1 43 ? 20.781 16.406 12.664 1 96.88 43 SER B O 1
ATOM 1882 N N . ASN B 1 44 ? 18.656 16.578 12.156 1 95.69 44 ASN B N 1
ATOM 1883 C CA . ASN B 1 44 ? 18.859 16.859 10.742 1 95.69 44 ASN B CA 1
ATOM 1884 C C . ASN B 1 44 ? 17.609 17.453 10.102 1 95.69 44 ASN B C 1
ATOM 1886 O O . ASN B 1 44 ? 16.578 17.625 10.766 1 95.69 44 ASN B O 1
ATOM 1890 N N . ILE B 1 45 ? 17.688 17.766 8.883 1 95.81 45 ILE B N 1
ATOM 1891 C CA . ILE B 1 45 ? 16.594 18.406 8.148 1 95.81 45 ILE B CA 1
ATOM 1892 C C . ILE B 1 45 ? 15.398 17.469 8.062 1 95.81 45 ILE B C 1
ATOM 1894 O O . ILE B 1 45 ? 14.25 17.922 8.086 1 95.81 45 ILE B O 1
ATOM 1898 N N . TYR B 1 46 ? 15.602 16.219 8.047 1 94.38 46 TYR B N 1
ATOM 1899 C CA . TYR B 1 46 ? 14.523 15.234 7.906 1 94.38 46 TYR B CA 1
ATOM 1900 C C . TYR B 1 46 ? 13.695 15.141 9.188 1 94.38 46 TYR B C 1
ATOM 1902 O O . TYR B 1 46 ? 12.484 14.93 9.133 1 94.38 46 TYR B O 1
ATOM 1910 N N . ASP B 1 47 ? 14.398 15.281 10.195 1 96.19 47 ASP B N 1
ATOM 1911 C CA . ASP B 1 47 ? 13.695 15.367 11.469 1 96.19 47 ASP B CA 1
ATOM 1912 C C . ASP B 1 47 ? 12.742 16.562 11.492 1 96.19 47 ASP B C 1
ATOM 1914 O O . ASP B 1 47 ? 11.641 16.484 12.039 1 96.19 47 ASP B O 1
ATOM 1918 N N . LEU B 1 48 ? 13.242 17.656 10.969 1 97.81 48 LEU B N 1
ATOM 1919 C CA . LEU B 1 48 ? 12.422 18.859 10.891 1 97.81 48 LEU B CA 1
ATOM 1920 C C . LEU B 1 48 ? 11.227 18.641 9.961 1 97.81 48 LEU B C 1
ATOM 1922 O O . LEU B 1 48 ? 10.117 19.062 10.273 1 97.81 48 LEU B O 1
ATOM 1926 N N . VAL B 1 49 ? 11.383 17.953 8.836 1 97.38 49 VAL B N 1
ATOM 1927 C CA . VAL B 1 49 ? 10.312 17.625 7.906 1 97.38 49 VAL B CA 1
ATOM 1928 C C . VAL B 1 49 ? 9.242 16.812 8.625 1 97.38 49 VAL B C 1
ATOM 1930 O O . VAL B 1 49 ? 8.047 17.109 8.531 1 97.38 49 VAL B O 1
ATOM 1933 N N . ARG B 1 50 ? 9.68 15.773 9.273 1 96.75 50 ARG B N 1
ATOM 1934 C CA . ARG B 1 50 ? 8.766 14.898 10 1 96.75 50 ARG B CA 1
ATOM 1935 C C . ARG B 1 50 ? 7.953 15.688 11.023 1 96.75 50 ARG B C 1
ATOM 1937 O O . ARG B 1 50 ? 6.73 15.539 11.102 1 96.75 50 ARG B O 1
ATOM 1944 N N . TRP B 1 51 ? 8.664 16.484 11.773 1 97.38 51 TRP B N 1
ATOM 1945 C CA . TRP B 1 51 ? 8 17.281 12.805 1 97.38 51 TRP B CA 1
ATOM 1946 C C . TRP B 1 51 ? 6.98 18.219 12.18 1 97.38 51 TRP B C 1
ATOM 1948 O O . TRP B 1 51 ? 5.879 18.391 12.711 1 97.38 51 TRP B O 1
ATOM 1958 N N . MET B 1 52 ? 7.359 18.828 11.117 1 97.62 52 MET B N 1
ATOM 1959 C CA . MET B 1 52 ? 6.508 19.797 10.422 1 97.62 52 MET B CA 1
ATOM 1960 C C . MET B 1 52 ? 5.188 19.141 10.008 1 97.62 52 MET B C 1
ATOM 1962 O O . MET B 1 52 ? 4.113 19.641 10.336 1 97.62 52 MET B O 1
ATOM 1966 N N . PHE B 1 53 ? 5.223 18 9.344 1 97.5 53 PHE B N 1
ATOM 1967 C CA . PHE B 1 53 ? 4.02 17.312 8.898 1 97.5 53 PHE B CA 1
ATOM 1968 C C . PHE B 1 53 ? 3.219 16.797 10.086 1 97.5 53 PHE B C 1
ATOM 1970 O O . PHE B 1 53 ? 1.986 16.781 10.055 1 97.5 53 PHE B O 1
ATOM 1977 N N . GLU B 1 54 ? 3.91 16.312 11.047 1 97.19 54 GLU B N 1
ATOM 1978 C CA . GLU B 1 54 ? 3.221 15.836 12.242 1 97.19 54 GLU B CA 1
ATOM 1979 C C . GLU B 1 54 ? 2.414 16.953 12.898 1 97.19 54 GLU B C 1
ATOM 1981 O O . GLU B 1 54 ? 1.233 16.781 13.203 1 97.19 54 GLU B O 1
ATOM 1986 N N . GLU B 1 55 ? 3.082 18.078 13.039 1 97 55 GLU B N 1
ATOM 1987 C CA . GLU B 1 55 ? 2.467 19.219 13.727 1 97 55 GLU B CA 1
ATOM 1988 C C . GLU B 1 55 ? 1.325 19.812 12.898 1 97 55 GLU B C 1
ATOM 1990 O O . GLU B 1 55 ? 0.276 20.156 13.445 1 97 55 GLU B O 1
ATOM 1995 N N . GLU B 1 56 ? 1.46 19.875 11.641 1 97.44 56 GLU B N 1
ATOM 1996 C CA . GLU B 1 56 ? 0.521 20.625 10.812 1 97.44 56 GLU B CA 1
ATOM 1997 C C . GLU B 1 56 ? -0.639 19.734 10.359 1 97.44 56 GLU B C 1
ATOM 1999 O O . GLU B 1 56 ? -1.724 20.234 10.047 1 97.44 56 GLU B O 1
ATOM 2004 N N . ALA B 1 57 ? -0.379 18.453 10.297 1 97.31 57 ALA B N 1
ATOM 2005 C CA . ALA B 1 57 ? -1.395 17.609 9.672 1 97.31 57 ALA B CA 1
ATOM 2006 C C . ALA B 1 57 ? -1.739 16.406 10.555 1 97.31 57 ALA B C 1
ATOM 2008 O O . ALA B 1 57 ? -2.895 16.234 10.945 1 97.31 57 ALA B O 1
ATOM 2009 N N . ILE B 1 58 ? -0.752 15.617 10.977 1 97.31 58 ILE B N 1
ATOM 2010 C CA . ILE B 1 58 ? -0.995 14.367 11.695 1 97.31 58 ILE B CA 1
ATOM 2011 C C . ILE B 1 58 ? -1.699 14.672 13.016 1 97.31 58 ILE B C 1
ATOM 2013 O O . ILE B 1 58 ? -2.719 14.055 13.336 1 97.31 58 ILE B O 1
ATOM 2017 N N . GLU B 1 59 ? -1.192 15.57 13.75 1 96.81 59 GLU B N 1
ATOM 2018 C CA . GLU B 1 59 ? -1.766 15.898 15.055 1 96.81 59 GLU B CA 1
ATOM 2019 C C . GLU B 1 59 ? -3.17 16.469 14.906 1 96.81 59 GLU B C 1
ATOM 2021 O O . GLU B 1 59 ? -4.031 16.25 15.766 1 96.81 59 GLU B O 1
ATOM 2026 N N . VAL B 1 60 ? -3.355 17.219 13.875 1 97.69 60 VAL B N 1
ATOM 2027 C CA . VAL B 1 60 ? -4.68 17.781 13.609 1 97.69 60 VAL B CA 1
ATOM 2028 C C . VAL B 1 60 ? -5.668 16.641 13.336 1 97.69 60 VAL B C 1
ATOM 2030 O O . VAL B 1 60 ? -6.762 16.609 13.906 1 97.69 60 VAL B O 1
ATOM 2033 N N . VAL B 1 61 ? -5.328 15.672 12.5 1 97.56 61 VAL B N 1
ATOM 2034 C CA . VAL B 1 61 ? -6.184 14.531 12.164 1 97.56 61 VAL B CA 1
ATOM 2035 C C . VAL B 1 61 ? -6.52 13.75 13.43 1 97.56 61 VAL B C 1
ATOM 2037 O O . VAL B 1 61 ? -7.664 13.336 13.625 1 97.56 61 VAL B O 1
ATOM 2040 N N . LYS B 1 62 ? -5.551 13.609 14.273 1 96.12 62 LYS B N 1
ATOM 2041 C CA . LYS B 1 62 ? -5.711 12.828 15.492 1 96.12 62 LYS B CA 1
ATOM 2042 C C . LYS B 1 62 ? -6.703 13.5 16.453 1 96.12 62 LYS B C 1
ATOM 2044 O O . LYS B 1 62 ? -7.203 12.859 17.375 1 96.12 62 LYS B O 1
ATOM 2049 N N . GLN B 1 63 ? -6.98 14.75 16.234 1 96.38 63 GLN B N 1
ATOM 2050 C CA . GLN B 1 63 ? -7.898 15.477 17.109 1 96.38 63 GLN B CA 1
ATOM 2051 C C . GLN B 1 63 ? -9.344 15.297 16.641 1 96.38 63 GLN B C 1
ATOM 2053 O O . GLN B 1 63 ? -10.273 15.633 17.375 1 96.38 63 GLN B O 1
ATOM 2058 N N . TYR B 1 64 ? -9.562 14.805 15.484 1 96.38 64 TYR B N 1
ATOM 2059 C CA . TYR B 1 64 ? -10.914 14.555 15.008 1 96.38 64 TYR B CA 1
ATOM 2060 C C . TYR B 1 64 ? -11.523 13.344 15.695 1 96.38 64 TYR B C 1
ATOM 2062 O O . TYR B 1 64 ? -10.812 12.406 16.062 1 96.38 64 TYR B O 1
ATOM 2070 N N . ASP B 1 65 ? -12.805 13.445 15.969 1 96.19 65 ASP B N 1
ATOM 2071 C CA . ASP B 1 65 ? -13.555 12.219 16.203 1 96.19 65 ASP B CA 1
ATOM 2072 C C . ASP B 1 65 ? -13.781 11.453 14.906 1 96.19 65 ASP B C 1
ATOM 2074 O O . ASP B 1 65 ? -14.688 11.773 14.133 1 96.19 65 ASP B O 1
ATOM 2078 N N . LEU B 1 66 ? -12.977 10.477 14.711 1 93.56 66 LEU B N 1
ATOM 2079 C CA . LEU B 1 66 ? -12.938 9.812 13.414 1 93.56 66 LEU B CA 1
ATOM 2080 C C . LEU B 1 66 ? -14.109 8.852 13.25 1 93.56 66 LEU B C 1
ATOM 2082 O O . LEU B 1 66 ? -14.242 8.195 12.219 1 93.56 66 LEU B O 1
ATOM 2086 N N . ILE B 1 67 ? -14.984 8.75 14.227 1 93.12 67 ILE B N 1
ATOM 2087 C CA . ILE B 1 67 ? -16.219 7.977 14.109 1 93.12 67 ILE B CA 1
ATOM 2088 C C . ILE B 1 67 ? -17.328 8.867 13.586 1 93.12 67 ILE B C 1
ATOM 2090 O O . ILE B 1 67 ? -18.078 8.484 12.68 1 93.12 67 ILE B O 1
ATOM 2094 N N . THR B 1 68 ? -17.344 10.07 14.031 1 94.81 68 THR B N 1
ATOM 2095 C CA . THR B 1 68 ? -18.469 10.945 13.68 1 94.81 68 THR B CA 1
ATOM 2096 C C . THR B 1 68 ? -18.047 11.953 12.609 1 94.81 68 THR B C 1
ATOM 2098 O O . THR B 1 68 ? -18.875 12.406 11.812 1 94.81 68 THR B O 1
ATOM 2101 N N . ASP B 1 69 ? -16.703 12.234 12.555 1 96.19 69 ASP B N 1
ATOM 2102 C CA . ASP B 1 69 ? -16.266 13.352 11.719 1 96.19 69 ASP B CA 1
ATOM 2103 C C . ASP B 1 69 ? -15.203 12.906 10.719 1 96.19 69 ASP B C 1
ATOM 2105 O O . ASP B 1 69 ? -14.32 13.688 10.359 1 96.19 69 ASP B O 1
ATOM 2109 N N . TYR B 1 70 ? -15.234 11.641 10.312 1 95.25 70 TYR B N 1
ATOM 2110 C CA . TYR B 1 70 ? -14.172 11.125 9.445 1 95.25 70 TYR B CA 1
ATOM 2111 C C . TYR B 1 70 ? -14.188 11.836 8.094 1 95.25 70 TYR B C 1
ATOM 2113 O O . TYR B 1 70 ? -13.141 12.016 7.473 1 95.25 70 TYR B O 1
ATOM 2121 N N . LYS B 1 71 ? -15.32 12.266 7.602 1 96.69 71 LYS B N 1
ATOM 2122 C CA . LYS B 1 71 ? -15.383 12.984 6.328 1 96.69 71 LYS B CA 1
ATOM 2123 C C . LYS B 1 71 ? -14.664 14.32 6.414 1 96.69 71 LYS B C 1
ATOM 2125 O O . LYS B 1 71 ? -13.953 14.711 5.48 1 96.69 71 LYS B O 1
ATOM 2130 N N . ASP B 1 72 ? -14.828 14.992 7.52 1 97.06 72 ASP B N 1
ATOM 2131 C CA . ASP B 1 72 ? -14.133 16.266 7.738 1 97.06 72 ASP B CA 1
ATOM 2132 C C . ASP B 1 72 ? -12.625 16.047 7.816 1 97.06 72 ASP B C 1
ATOM 2134 O O . ASP B 1 72 ? -11.852 16.891 7.355 1 97.06 72 ASP B O 1
ATOM 2138 N N . ALA B 1 73 ? -12.227 14.961 8.453 1 96.94 73 ALA B N 1
ATOM 2139 C CA . ALA B 1 73 ? -10.805 14.641 8.539 1 96.94 73 ALA B CA 1
ATOM 2140 C C . ALA B 1 73 ? -10.219 14.383 7.16 1 96.94 73 ALA B C 1
ATOM 2142 O O . ALA B 1 73 ? -9.125 14.859 6.848 1 96.94 73 ALA B O 1
ATOM 2143 N N . ILE B 1 74 ? -10.945 13.641 6.328 1 96.62 74 ILE B N 1
ATOM 2144 C CA . ILE B 1 74 ? -10.523 13.375 4.961 1 96.62 74 ILE B CA 1
ATOM 2145 C C . ILE B 1 74 ? -10.375 14.688 4.195 1 96.62 74 ILE B C 1
ATOM 2147 O O . ILE B 1 74 ? -9.367 14.922 3.535 1 96.62 74 ILE B O 1
ATOM 2151 N N . LEU B 1 75 ? -11.367 15.484 4.309 1 96.31 75 LEU B N 1
ATOM 2152 C CA . LEU B 1 75 ? -11.367 16.766 3.621 1 96.31 75 LEU B CA 1
ATOM 2153 C C . LEU B 1 75 ? -10.195 17.641 4.082 1 96.31 75 LEU B C 1
ATOM 2155 O O . LEU B 1 75 ? -9.555 18.312 3.27 1 96.31 75 LEU B O 1
ATOM 2159 N N . PHE B 1 76 ? -9.961 17.656 5.332 1 97.19 76 PHE B N 1
ATOM 2160 C CA . PHE B 1 76 ? -8.836 18.406 5.867 1 97.19 76 PHE B CA 1
ATOM 2161 C C . PHE B 1 76 ? -7.531 17.953 5.207 1 97.19 76 PHE B C 1
ATOM 2163 O O . PHE B 1 76 ? -6.738 18.797 4.766 1 97.19 76 PHE B O 1
ATOM 2170 N N . VAL B 1 77 ? -7.297 16.625 5.164 1 96.5 77 VAL B N 1
ATOM 2171 C CA . VAL B 1 77 ? -6.066 16.078 4.594 1 96.5 77 VAL B CA 1
ATOM 2172 C C . VAL B 1 77 ? -5.965 16.469 3.119 1 96.5 77 VAL B C 1
ATOM 2174 O O . VAL B 1 77 ? -4.906 16.891 2.654 1 96.5 77 VAL B O 1
ATOM 2177 N N . MET B 1 78 ? -7.047 16.344 2.42 1 94.25 78 MET B N 1
ATOM 2178 C CA . MET B 1 78 ? -7.051 16.703 1.003 1 94.25 78 MET B CA 1
ATOM 2179 C C . MET B 1 78 ? -6.73 18.172 0.806 1 94.25 78 MET B C 1
ATOM 2181 O O . MET B 1 78 ? -5.941 18.531 -0.071 1 94.25 78 MET B O 1
ATOM 2185 N N . ASN B 1 79 ? -7.316 18.984 1.604 1 95.38 79 ASN B N 1
ATOM 2186 C CA . ASN B 1 79 ? -7.051 20.422 1.528 1 95.38 79 ASN B CA 1
ATOM 2187 C C . ASN B 1 79 ? -5.602 20.75 1.873 1 95.38 79 ASN B C 1
ATOM 2189 O O . ASN B 1 79 ? -4.977 21.594 1.227 1 95.38 79 ASN B O 1
ATOM 2193 N N . TYR B 1 80 ? -5.145 20.094 2.865 1 96.44 80 TYR B N 1
ATOM 2194 C CA . TYR B 1 80 ? -3.768 20.312 3.283 1 96.44 80 TYR B CA 1
ATOM 2195 C C . TYR B 1 80 ? -2.793 19.969 2.166 1 96.44 80 TYR B C 1
ATOM 2197 O O . TYR B 1 80 ? -1.869 20.719 1.874 1 96.44 80 TYR B O 1
ATOM 2205 N N . VAL B 1 81 ? -2.959 18.781 1.546 1 95.12 81 VAL B N 1
ATOM 2206 C CA . VAL B 1 81 ? -2.086 18.328 0.469 1 95.12 81 VAL B CA 1
ATOM 2207 C C . VAL B 1 81 ? -2.184 19.281 -0.716 1 95.12 81 VAL B C 1
ATOM 2209 O O . VAL B 1 81 ? -1.175 19.609 -1.346 1 95.12 81 VAL B O 1
ATOM 2212 N N . GLU B 1 82 ? -3.416 19.672 -0.974 1 93.62 82 GLU B N 1
ATOM 2213 C CA . GLU B 1 82 ? -3.613 20.609 -2.082 1 93.62 82 GLU B CA 1
ATOM 2214 C C . GLU B 1 82 ? -2.896 21.922 -1.828 1 93.62 82 GLU B C 1
ATOM 2216 O O . GLU B 1 82 ? -2.209 22.453 -2.709 1 93.62 82 GLU B O 1
ATOM 2221 N N . LYS B 1 83 ? -3.072 22.469 -0.661 1 94.38 83 LYS B N 1
ATOM 2222 C CA . LYS B 1 83 ? -2.475 23.75 -0.291 1 94.38 83 LYS B CA 1
ATOM 2223 C C . LYS B 1 83 ? -0.952 23.656 -0.252 1 94.38 83 LYS B C 1
ATOM 2225 O O . LYS B 1 83 ? -0.255 24.625 -0.574 1 94.38 83 LYS B O 1
ATOM 2230 N N . ASN B 1 84 ? -0.462 22.453 0.083 1 95.31 84 ASN B N 1
ATOM 2231 C CA . ASN B 1 84 ? 0.973 22.25 0.235 1 95.31 84 ASN B CA 1
ATOM 2232 C C . ASN B 1 84 ? 1.511 21.281 -0.827 1 95.31 84 ASN B C 1
ATOM 2234 O O . ASN B 1 84 ? 2.404 20.484 -0.551 1 95.31 84 ASN B O 1
ATOM 2238 N N . ASN B 1 85 ? 0.917 21.344 -1.944 1 93.88 85 ASN B N 1
ATOM 2239 C CA . ASN B 1 85 ? 1.225 20.391 -3.004 1 93.88 85 ASN B CA 1
ATOM 2240 C C . ASN B 1 85 ? 2.717 20.375 -3.322 1 93.88 85 ASN B C 1
ATOM 2242 O O . ASN B 1 85 ? 3.326 19.297 -3.387 1 93.88 85 ASN B O 1
ATOM 2246 N N . HIS B 1 86 ? 3.359 21.484 -3.51 1 94.62 86 HIS B N 1
ATOM 2247 C CA . HIS B 1 86 ? 4.777 21.578 -3.838 1 94.62 86 HIS B CA 1
ATOM 2248 C C . HIS B 1 86 ? 5.641 21.016 -2.717 1 94.62 86 HIS B C 1
ATOM 2250 O O . HIS B 1 86 ? 6.605 20.281 -2.975 1 94.62 86 HIS B O 1
ATOM 2256 N N . ILE B 1 87 ? 5.246 21.312 -1.492 1 96.94 87 ILE B N 1
ATOM 2257 C CA . ILE B 1 87 ? 5.988 20.844 -0.326 1 96.94 87 ILE B CA 1
ATOM 2258 C C . ILE B 1 87 ? 5.895 19.328 -0.226 1 96.94 87 ILE B C 1
ATOM 2260 O O . ILE B 1 87 ? 6.902 18.656 -0.012 1 96.94 87 ILE B O 1
ATOM 2264 N N . CYS B 1 88 ? 4.703 18.797 -0.37 1 96.81 88 CYS B N 1
ATOM 2265 C CA . CYS B 1 88 ? 4.48 17.359 -0.292 1 96.81 88 CYS B CA 1
ATOM 2266 C C . CYS B 1 88 ? 5.246 16.641 -1.389 1 96.81 88 CYS B C 1
ATOM 2268 O O . CYS B 1 88 ? 5.883 15.609 -1.133 1 96.81 88 CYS B O 1
ATOM 2270 N N . ASN B 1 89 ? 5.258 17.172 -2.545 1 96.19 89 ASN B N 1
ATOM 2271 C CA . ASN B 1 89 ? 5.988 16.562 -3.65 1 96.19 89 ASN B CA 1
ATOM 2272 C C . ASN B 1 89 ? 7.496 16.656 -3.445 1 96.19 89 ASN B C 1
ATOM 2274 O O . ASN B 1 89 ? 8.234 15.734 -3.785 1 96.19 89 ASN B O 1
ATOM 2278 N N . CYS B 1 90 ? 7.938 17.766 -2.922 1 97.06 90 CYS B N 1
ATOM 2279 C CA . CYS B 1 90 ? 9.352 17.938 -2.609 1 97.06 90 CYS B CA 1
ATOM 2280 C C . CYS B 1 90 ? 9.82 16.891 -1.616 1 97.06 90 CYS B C 1
ATOM 2282 O O . CYS B 1 90 ? 10.875 16.281 -1.799 1 97.06 90 CYS B O 1
ATOM 2284 N N . ALA B 1 91 ? 9.016 16.672 -0.568 1 97 91 ALA B N 1
ATOM 2285 C CA . ALA B 1 91 ? 9.336 15.648 0.428 1 97 91 ALA B CA 1
ATOM 2286 C C . ALA B 1 91 ? 9.352 14.258 -0.196 1 97 91 ALA B C 1
ATOM 2288 O O . ALA B 1 91 ? 10.258 13.461 0.064 1 97 91 ALA B O 1
ATOM 2289 N N . LEU B 1 92 ? 8.359 13.977 -0.999 1 95.75 92 LEU B N 1
ATOM 2290 C CA . LEU B 1 92 ? 8.266 12.68 -1.665 1 95.75 92 LEU B CA 1
ATOM 2291 C C . LEU B 1 92 ? 9.461 12.453 -2.578 1 95.75 92 LEU B C 1
ATOM 2293 O O . LEU B 1 92 ? 10.047 11.367 -2.582 1 95.75 92 LEU B O 1
ATOM 2297 N N . ASP B 1 93 ? 9.867 13.469 -3.262 1 95.12 93 ASP B N 1
ATOM 2298 C CA . ASP B 1 93 ? 11 13.367 -4.176 1 95.12 93 ASP B CA 1
ATOM 2299 C C . ASP B 1 93 ? 12.312 13.203 -3.406 1 95.12 93 ASP B C 1
ATOM 2301 O O . ASP B 1 93 ? 13.195 12.453 -3.83 1 95.12 93 ASP B O 1
ATOM 2305 N N . GLY B 1 94 ? 12.398 13.922 -2.387 1 94.81 94 GLY B N 1
ATOM 2306 C CA . GLY B 1 94 ? 13.633 13.93 -1.612 1 94.81 94 GLY B CA 1
ATOM 2307 C C . GLY B 1 94 ? 13.812 12.688 -0.76 1 94.81 94 GLY B C 1
ATOM 2308 O O . GLY B 1 94 ? 14.906 12.133 -0.674 1 94.81 94 GLY B O 1
ATOM 2309 N N . LEU B 1 95 ? 12.773 12.234 -0.133 1 93.38 95 LEU B N 1
ATOM 2310 C CA . LEU B 1 95 ? 12.844 11.148 0.834 1 93.38 95 LEU B CA 1
ATOM 2311 C C . LEU B 1 95 ? 12.461 9.82 0.183 1 93.38 95 LEU B C 1
ATOM 2313 O O . LEU B 1 95 ? 12.961 8.766 0.583 1 93.38 95 LEU B O 1
ATOM 2317 N N . GLY B 1 96 ? 11.648 9.883 -0.791 1 92.12 96 GLY B N 1
ATOM 2318 C CA . GLY B 1 96 ? 11.0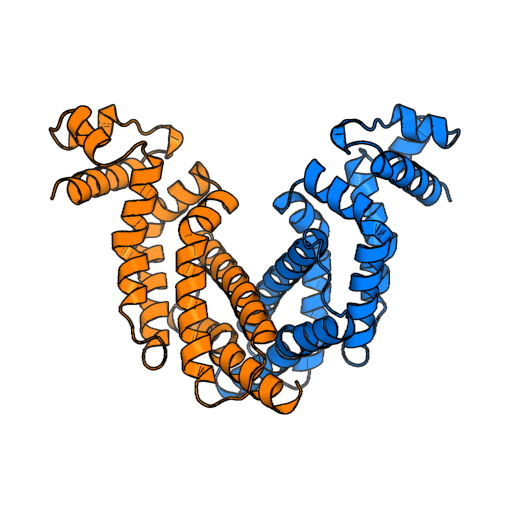94 8.68 -1.391 1 92.12 96 GLY B CA 1
ATOM 2319 C C . GLY B 1 96 ? 9.82 8.203 -0.716 1 92.12 96 GLY B C 1
ATOM 2320 O O . GLY B 1 96 ? 9.555 8.562 0.433 1 92.12 96 GLY B O 1
ATOM 2321 N N . ARG B 1 97 ? 9.086 7.355 -1.392 1 90.12 97 ARG B N 1
ATOM 2322 C CA . ARG B 1 97 ? 7.801 6.832 -0.949 1 90.12 97 ARG B CA 1
ATOM 2323 C C . ARG B 1 97 ? 7.953 6.004 0.32 1 90.12 97 ARG B C 1
ATOM 2325 O O . ARG B 1 97 ? 7.215 6.195 1.288 1 90.12 97 ARG B O 1
ATOM 2332 N N . ASN B 1 98 ? 8.859 5.148 0.364 1 89.19 98 ASN B N 1
ATOM 2333 C CA . ASN B 1 98 ? 9.047 4.219 1.472 1 89.19 98 ASN B CA 1
ATOM 2334 C C . ASN B 1 98 ? 9.469 4.945 2.748 1 89.19 98 ASN B C 1
ATOM 2336 O O . ASN B 1 98 ? 9 4.613 3.838 1 89.19 98 ASN B O 1
ATOM 2340 N N . GLU B 1 99 ? 10.336 5.867 2.545 1 91.75 99 GLU B N 1
ATOM 2341 C CA . GLU B 1 99 ? 10.812 6.617 3.703 1 91.75 99 GLU B CA 1
ATOM 2342 C C . GLU B 1 99 ? 9.695 7.457 4.316 1 91.75 99 GLU B C 1
ATOM 2344 O O . GLU B 1 99 ? 9.555 7.516 5.539 1 91.75 99 GLU B O 1
ATOM 2349 N N . LEU B 1 100 ? 8.93 8.109 3.512 1 93.56 100 LEU B N 1
ATOM 2350 C CA . LEU B 1 100 ? 7.82 8.914 4.004 1 93.56 100 LEU B CA 1
ATOM 2351 C C . LEU B 1 100 ? 6.805 8.047 4.738 1 93.56 100 LEU B C 1
ATOM 2353 O O . LEU B 1 100 ? 6.34 8.406 5.824 1 93.56 100 LEU B O 1
ATOM 2357 N N . LYS B 1 101 ? 6.477 6.945 4.148 1 91.81 101 LYS B N 1
ATOM 2358 C CA . LYS B 1 101 ? 5.566 6 4.793 1 91.81 101 LYS B CA 1
ATOM 2359 C C . LYS B 1 101 ? 6.113 5.547 6.141 1 91.81 101 LYS B C 1
ATOM 2361 O O . LYS B 1 101 ? 5.371 5.465 7.121 1 91.81 101 LYS B O 1
ATOM 2366 N N . HIS B 1 102 ? 7.359 5.281 6.176 1 91.75 102 HIS B N 1
ATOM 2367 C CA . HIS B 1 102 ? 8.016 4.82 7.395 1 91.75 102 HIS B CA 1
ATOM 2368 C C . HIS B 1 102 ? 7.992 5.895 8.477 1 91.75 102 HIS B C 1
ATOM 2370 O O . HIS B 1 102 ? 7.789 5.586 9.656 1 91.75 102 HIS B O 1
ATOM 2376 N N . PHE B 1 103 ? 8.133 7.105 8.125 1 92.81 103 PHE B N 1
ATOM 2377 C CA . PHE B 1 103 ? 8.125 8.219 9.062 1 92.81 103 PHE B CA 1
ATOM 2378 C C . PHE B 1 103 ? 6.816 8.273 9.836 1 92.81 103 PHE B C 1
ATOM 2380 O O . PHE B 1 103 ? 6.801 8.617 11.023 1 92.81 103 PHE B O 1
ATOM 2387 N N . PHE B 1 104 ? 5.777 7.902 9.109 1 95.12 104 PHE B N 1
ATOM 2388 C CA . PHE B 1 104 ? 4.473 8.141 9.711 1 95.12 104 PHE B CA 1
ATOM 2389 C C . PHE B 1 104 ? 3.754 6.824 9.977 1 95.12 104 PHE B C 1
ATOM 2391 O O . PHE B 1 104 ? 2.547 6.809 10.234 1 95.12 104 PHE B O 1
ATOM 2398 N N . GLN B 1 105 ? 4.43 5.797 9.891 1 94.56 105 GLN B N 1
ATOM 2399 C CA . GLN B 1 105 ? 3.836 4.469 10.016 1 94.56 105 GLN B CA 1
ATOM 2400 C C . GLN B 1 105 ? 3.115 4.32 11.352 1 94.56 105 GLN B C 1
ATOM 2402 O O . GLN B 1 105 ? 1.98 3.84 11.406 1 94.56 105 GLN B O 1
ATOM 2407 N N . LYS B 1 106 ? 3.779 4.68 12.414 1 95.81 106 LYS B N 1
ATOM 2408 C CA . LYS B 1 106 ? 3.186 4.559 13.75 1 95.81 106 LYS B CA 1
ATOM 2409 C C . LYS B 1 106 ? 1.937 5.422 13.875 1 95.81 106 LYS B C 1
ATOM 2411 O O . LYS B 1 106 ? 0.969 5.035 14.531 1 95.81 106 LYS B O 1
ATOM 2416 N N . ASP B 1 107 ? 1.983 6.625 13.289 1 96.62 107 ASP B N 1
ATOM 2417 C CA . ASP B 1 107 ? 0.831 7.52 13.328 1 96.62 107 ASP B CA 1
ATOM 2418 C C . ASP B 1 107 ? -0.352 6.922 12.57 1 96.62 107 ASP B C 1
ATOM 2420 O O . ASP B 1 107 ? -1.482 6.934 13.062 1 96.62 107 ASP B O 1
ATOM 2424 N N . PHE B 1 108 ? -0.081 6.348 11.398 1 96.31 108 PHE B N 1
ATOM 2425 C CA . PHE B 1 108 ? -1.139 5.73 10.609 1 96.31 108 PHE B CA 1
ATOM 2426 C C . PHE B 1 108 ? -1.708 4.512 11.328 1 96.31 108 PHE B C 1
ATOM 2428 O O . PHE B 1 108 ? -2.924 4.312 11.352 1 96.31 108 PHE B O 1
ATOM 2435 N N . LEU B 1 109 ? -0.834 3.764 11.938 1 96.94 109 LEU B N 1
ATOM 2436 C CA . LEU B 1 109 ? -1.273 2.615 12.719 1 96.94 109 LEU B CA 1
ATOM 2437 C C . LEU B 1 109 ? -2.191 3.053 13.859 1 96.94 109 LEU B C 1
ATOM 2439 O O . LEU B 1 109 ? -3.227 2.43 14.102 1 96.94 109 LEU B O 1
ATOM 2443 N N . SER B 1 110 ? -1.756 4.094 14.492 1 97.19 110 SER B N 1
ATOM 2444 C CA . SER B 1 110 ? -2.537 4.602 15.617 1 97.19 110 SER B CA 1
ATOM 2445 C C . SER B 1 110 ? -3.9 5.105 15.156 1 97.19 110 SER B C 1
ATOM 2447 O O . SER B 1 110 ? -4.914 4.852 15.812 1 97.19 110 SER B O 1
ATOM 2449 N N . ILE B 1 111 ? -3.932 5.789 14.062 1 96.75 111 ILE B N 1
ATOM 2450 C CA . ILE B 1 111 ? -5.168 6.348 13.523 1 96.75 111 ILE B CA 1
ATOM 2451 C C . ILE B 1 111 ? -6.121 5.219 13.148 1 96.75 111 ILE B C 1
ATOM 2453 O O . ILE B 1 111 ? -7.266 5.184 13.609 1 96.75 111 ILE B O 1
ATOM 2457 N N . VAL B 1 112 ? -5.691 4.258 12.344 1 97.31 112 VAL B N 1
ATOM 2458 C CA . VAL B 1 112 ? -6.516 3.139 11.906 1 97.31 112 VAL B CA 1
ATOM 2459 C C . VAL B 1 112 ? -6.867 2.254 13.102 1 97.31 112 VAL B C 1
ATOM 2461 O O . VAL B 1 112 ? -7.996 1.774 13.211 1 97.31 112 VAL B O 1
ATOM 2464 N N . GLY B 1 113 ? -5.887 2.064 13.961 1 97.69 113 GLY B N 1
ATOM 2465 C CA . GLY B 1 113 ? -6.129 1.287 15.164 1 97.69 113 GLY B CA 1
ATOM 2466 C C . GLY B 1 113 ? -7.258 1.841 16.016 1 97.69 113 GLY B C 1
ATOM 2467 O O . GLY B 1 113 ? -8.117 1.088 16.484 1 97.69 113 GLY B O 1
ATOM 2468 N N . ASN B 1 114 ? -7.242 3.117 16.234 1 96.69 114 ASN B N 1
ATOM 2469 C CA . ASN B 1 114 ? -8.289 3.764 17.016 1 96.69 114 ASN B CA 1
ATOM 2470 C C . ASN B 1 114 ? -9.656 3.605 16.359 1 96.69 114 ASN B C 1
ATOM 2472 O O . ASN B 1 114 ? -10.656 3.387 17.047 1 96.69 114 ASN B O 1
ATOM 2476 N N . ILE B 1 115 ? -9.727 3.715 15.039 1 96.88 115 ILE B N 1
ATOM 2477 C CA . ILE B 1 115 ? -10.969 3.525 14.305 1 96.88 115 ILE B CA 1
ATOM 2478 C C . ILE B 1 115 ? -11.484 2.104 14.523 1 96.88 115 ILE B C 1
ATOM 2480 O O . ILE B 1 115 ? -12.648 1.904 14.883 1 96.88 115 ILE B O 1
ATOM 2484 N N . VAL B 1 116 ? -10.625 1.122 14.344 1 97.88 116 VAL B N 1
ATOM 2485 C CA . VAL B 1 116 ? -10.984 -0.288 14.453 1 97.88 116 VAL B CA 1
ATOM 2486 C C . VAL B 1 116 ? -11.453 -0.588 15.875 1 97.88 116 VAL B C 1
ATOM 2488 O O . VAL B 1 116 ? -12.461 -1.276 16.078 1 97.88 116 VAL B O 1
ATOM 2491 N N . GLU B 1 117 ? -10.734 -0.053 16.844 1 97 117 GLU B N 1
ATOM 2492 C CA . GLU B 1 117 ? -11.078 -0.289 18.25 1 97 117 GLU B CA 1
ATOM 2493 C C . GLU B 1 117 ? -12.445 0.3 18.594 1 97 117 GLU B C 1
ATOM 2495 O O . GLU B 1 117 ? -13.266 -0.352 19.234 1 97 117 GLU B O 1
ATOM 2500 N N . GLN B 1 118 ? -12.688 1.455 18.188 1 96.19 118 GLN B N 1
ATOM 2501 C CA . GLN B 1 118 ? -13.953 2.117 18.484 1 96.19 118 GLN B CA 1
ATOM 2502 C C . GLN B 1 118 ? -15.109 1.437 17.766 1 96.19 118 GLN B C 1
ATOM 2504 O O . GLN B 1 118 ? -16.172 1.214 18.359 1 96.19 118 GLN B O 1
ATOM 2509 N N . LEU B 1 119 ? -14.914 1.045 16.484 1 96 119 LEU B N 1
ATOM 2510 C CA . LEU B 1 119 ? -15.969 0.416 15.688 1 96 119 LEU B CA 1
ATOM 2511 C C . LEU B 1 119 ? -16.281 -0.983 16.203 1 96 119 LEU B C 1
ATOM 2513 O O . LEU B 1 119 ? -17.391 -1.477 16.047 1 96 119 LEU B O 1
ATOM 2517 N N . SER B 1 120 ? -15.305 -1.582 16.844 1 96.94 120 SER B N 1
ATOM 2518 C CA . SER B 1 120 ? -15.477 -2.971 17.266 1 96.94 120 SER B CA 1
ATOM 2519 C C . SER B 1 120 ? -15.719 -3.078 18.766 1 96.94 120 SER B C 1
ATOM 2521 O O . SER B 1 120 ? -15.68 -4.172 19.328 1 96.94 120 SER B O 1
ATOM 2523 N N . GLU B 1 121 ? -15.805 -1.998 19.469 1 94.75 121 GLU B N 1
ATOM 2524 C CA . GLU B 1 121 ? -15.922 -1.957 20.922 1 94.75 121 GLU B CA 1
ATOM 2525 C C . GLU B 1 121 ? -17 -2.926 21.422 1 94.75 121 GLU B C 1
ATOM 2527 O O . GLU B 1 121 ? -16.828 -3.58 22.453 1 94.75 121 GLU B O 1
ATOM 2532 N N . ASN B 1 122 ? -18.078 -3.168 20.766 1 94.44 122 ASN B N 1
ATOM 2533 C CA . ASN B 1 122 ? -19.141 -4.059 21.203 1 94.44 122 ASN B CA 1
ATOM 2534 C C . ASN B 1 122 ? -19.266 -5.285 20.312 1 94.44 122 ASN B C 1
ATOM 2536 O O . ASN B 1 122 ? -20.328 -5.879 20.188 1 94.44 122 ASN B O 1
ATOM 2540 N N . MET B 1 123 ? -18.172 -5.547 19.625 1 96.12 123 MET B N 1
ATOM 2541 C CA . MET B 1 123 ? -18.141 -6.711 18.75 1 96.12 123 MET B CA 1
ATOM 2542 C C . MET B 1 123 ? -17.172 -7.766 19.266 1 96.12 123 MET B C 1
ATOM 2544 O O . MET B 1 123 ? -16.156 -7.434 19.875 1 96.12 123 MET B O 1
ATOM 2548 N N . ASP B 1 124 ? -17.531 -8.992 19.062 1 96.69 124 ASP B N 1
ATOM 2549 C CA . ASP B 1 124 ? -16.625 -10.102 19.375 1 96.69 124 ASP B CA 1
ATOM 2550 C C . ASP B 1 124 ? -15.781 -10.484 18.172 1 96.69 124 ASP B C 1
ATOM 2552 O O . ASP B 1 124 ? -16.109 -11.43 17.453 1 96.69 124 ASP B O 1
ATOM 2556 N N . VAL B 1 125 ? -14.742 -9.758 17.938 1 97.25 125 VAL B N 1
ATOM 2557 C CA . VAL B 1 125 ? -13.82 -9.969 16.828 1 97.25 125 VAL B CA 1
ATOM 2558 C C . VAL B 1 125 ? -12.469 -10.43 17.359 1 97.25 125 VAL B C 1
ATOM 2560 O O . VAL B 1 125 ? -11.93 -9.836 18.297 1 97.25 125 VAL B O 1
ATOM 2563 N N . PRO B 1 126 ? -11.961 -11.484 16.844 1 95.94 126 PRO B N 1
ATOM 2564 C CA . PRO B 1 126 ? -10.656 -11.961 17.297 1 95.94 126 PRO B CA 1
ATOM 2565 C C . PRO B 1 126 ? -9.57 -10.891 17.188 1 95.94 126 PRO B C 1
ATOM 2567 O O . PRO B 1 126 ? -9.531 -10.141 16.203 1 95.94 126 PRO B O 1
ATOM 2570 N N . SER B 1 127 ? -8.672 -10.883 18.188 1 95.44 127 SER B N 1
ATOM 2571 C CA . SER B 1 127 ? -7.629 -9.867 18.266 1 95.44 127 SER B CA 1
ATOM 2572 C C . SER B 1 127 ? -6.668 -9.969 17.078 1 95.44 127 SER B C 1
ATOM 2574 O O . SER B 1 127 ? -6.176 -8.961 16.578 1 95.44 127 SER B O 1
ATOM 2576 N N . ASP B 1 128 ? -6.449 -11.133 16.688 1 94.5 128 ASP B N 1
ATOM 2577 C CA . ASP B 1 128 ? -5.527 -11.344 15.57 1 94.5 128 ASP B CA 1
ATOM 2578 C C . ASP B 1 128 ? -6.094 -10.781 14.273 1 94.5 128 ASP B C 1
ATOM 2580 O O . ASP B 1 128 ? -5.352 -10.273 13.43 1 94.5 128 ASP B O 1
ATOM 2584 N N . TYR B 1 129 ? -7.402 -10.898 14.109 1 96.38 129 TYR B N 1
ATOM 2585 C CA . TYR B 1 129 ? -8.016 -10.305 12.93 1 96.38 129 TYR B CA 1
ATOM 2586 C C . TYR B 1 129 ? -7.977 -8.781 13 1 96.38 129 TYR B C 1
ATOM 2588 O O . TYR B 1 129 ? -7.766 -8.117 11.984 1 96.38 129 TYR B O 1
ATOM 2596 N N . LYS B 1 130 ? -8.195 -8.203 14.188 1 97.44 130 LYS B N 1
ATOM 2597 C CA . LYS B 1 130 ? -8.109 -6.754 14.344 1 97.44 130 LYS B CA 1
ATOM 2598 C C . LYS B 1 130 ? -6.734 -6.238 13.953 1 97.44 130 LYS B C 1
ATOM 2600 O O . LYS B 1 130 ? -6.617 -5.23 13.25 1 97.44 130 LYS B O 1
ATOM 2605 N N . ILE B 1 131 ? -5.73 -6.941 14.391 1 95.75 131 ILE B N 1
ATOM 2606 C CA . ILE B 1 131 ? -4.363 -6.566 14.047 1 95.75 131 ILE B CA 1
ATOM 2607 C C . ILE B 1 131 ? -4.176 -6.648 12.531 1 95.75 131 ILE B C 1
ATOM 2609 O O . ILE B 1 131 ? -3.564 -5.766 11.93 1 95.75 131 ILE B O 1
ATOM 2613 N N . PHE B 1 132 ? -4.738 -7.637 11.938 1 94.88 132 PHE B N 1
ATOM 2614 C CA . PHE B 1 132 ? -4.641 -7.844 10.5 1 94.88 132 PHE B CA 1
ATOM 2615 C C . PHE B 1 132 ? -5.258 -6.672 9.742 1 94.88 132 PHE B C 1
ATOM 2617 O O . PHE B 1 132 ? -4.625 -6.102 8.852 1 94.88 132 PHE B O 1
ATOM 2624 N N . ILE B 1 133 ? -6.492 -6.375 10.086 1 96.81 133 ILE B N 1
ATOM 2625 C CA . ILE B 1 133 ? -7.203 -5.352 9.32 1 96.81 133 ILE B CA 1
ATOM 2626 C C . ILE B 1 133 ? -6.562 -3.988 9.57 1 96.81 133 ILE B C 1
ATOM 2628 O O . ILE B 1 133 ? -6.527 -3.141 8.68 1 96.81 133 ILE B O 1
ATOM 2632 N N . ILE B 1 134 ? -6.012 -3.75 10.766 1 97.31 134 ILE B N 1
ATOM 2633 C CA . ILE B 1 134 ? -5.301 -2.508 11.047 1 97.31 134 ILE B CA 1
ATOM 2634 C C . ILE B 1 134 ? -4.105 -2.371 10.109 1 97.31 134 ILE B C 1
ATOM 2636 O O . ILE B 1 134 ? -3.912 -1.323 9.484 1 97.31 134 ILE B O 1
ATOM 2640 N N . ASN B 1 135 ? -3.365 -3.434 9.969 1 94.81 135 ASN B N 1
ATOM 2641 C CA . ASN B 1 135 ? -2.211 -3.408 9.078 1 94.81 135 ASN B CA 1
ATOM 2642 C C . ASN B 1 135 ? -2.633 -3.23 7.621 1 94.81 135 ASN B C 1
ATOM 2644 O O . ASN B 1 135 ? -2 -2.484 6.875 1 94.81 135 ASN B O 1
ATOM 2648 N N . PHE B 1 136 ? -3.67 -3.906 7.293 1 95.25 136 PHE B N 1
ATOM 2649 C CA . PHE B 1 136 ? -4.191 -3.844 5.934 1 95.25 136 PHE B CA 1
ATOM 2650 C C . PHE B 1 136 ? -4.582 -2.416 5.57 1 95.25 136 PHE B C 1
ATOM 2652 O O . PHE B 1 136 ? -4.125 -1.882 4.555 1 95.25 136 PHE B O 1
ATOM 2659 N N . TYR B 1 137 ? -5.324 -1.773 6.355 1 96.06 137 TYR B N 1
ATOM 2660 C CA . TYR B 1 137 ? -5.863 -0.458 6.035 1 96.06 137 TYR B CA 1
ATOM 2661 C C . TYR B 1 137 ? -4.816 0.629 6.246 1 96.06 137 TYR B C 1
ATOM 2663 O O . TYR B 1 137 ? -4.883 1.689 5.617 1 96.06 137 TYR B O 1
ATOM 2671 N N . THR B 1 138 ? -3.883 0.368 7.164 1 95.81 138 THR B N 1
ATOM 2672 C CA . THR B 1 138 ? -2.768 1.302 7.285 1 95.81 138 THR B CA 1
ATOM 2673 C C . THR B 1 138 ? -2.004 1.405 5.969 1 95.81 138 THR B C 1
ATOM 2675 O O . THR B 1 138 ? -1.697 2.506 5.508 1 95.81 138 THR B O 1
ATOM 2678 N N . GLU B 1 139 ? -1.757 0.289 5.355 1 93.38 139 GLU B N 1
ATOM 2679 C CA . GLU B 1 139 ? -1.063 0.262 4.07 1 93.38 139 GLU B CA 1
ATOM 2680 C C . GLU B 1 139 ? -1.899 0.922 2.979 1 93.38 139 GLU B C 1
ATOM 2682 O O . GLU B 1 139 ? -1.374 1.678 2.16 1 93.38 139 GLU B O 1
ATOM 2687 N N . ALA B 1 140 ? -3.125 0.56 3.027 1 93.44 140 ALA B N 1
ATOM 2688 C CA . ALA B 1 140 ? -4.027 1.114 2.023 1 93.44 140 ALA B CA 1
ATOM 2689 C C . ALA B 1 140 ? -4.133 2.631 2.158 1 93.44 140 ALA B C 1
ATOM 2691 O O . ALA B 1 140 ? -4.098 3.354 1.158 1 93.44 140 ALA B O 1
ATOM 2692 N N . LEU B 1 141 ? -4.23 3.068 3.352 1 94.19 141 LEU B N 1
ATOM 2693 C CA . LEU B 1 141 ? -4.344 4.496 3.635 1 94.19 141 LEU B CA 1
ATOM 2694 C C . LEU B 1 141 ? -3.09 5.238 3.189 1 94.19 141 LEU B C 1
ATOM 2696 O O . LEU B 1 141 ? -3.18 6.305 2.574 1 94.19 141 LEU B O 1
ATOM 2700 N N . ALA B 1 142 ? -1.964 4.699 3.482 1 94.69 142 ALA B N 1
ATOM 2701 C CA . ALA B 1 142 ? -0.698 5.305 3.076 1 94.69 142 ALA B CA 1
ATOM 2702 C C . ALA B 1 142 ? -0.595 5.398 1.558 1 94.69 142 ALA B C 1
ATOM 2704 O O . ALA B 1 142 ? -0.177 6.426 1.018 1 94.69 142 ALA B O 1
ATOM 2705 N N . ALA B 1 143 ? -0.961 4.355 0.905 1 92.19 143 ALA B N 1
ATOM 2706 C CA . ALA B 1 143 ? -0.911 4.324 -0.555 1 92.19 143 ALA B CA 1
ATOM 2707 C C . ALA B 1 143 ? -1.854 5.359 -1.158 1 92.19 143 ALA B C 1
ATOM 2709 O O . ALA B 1 143 ? -1.518 6.012 -2.148 1 92.19 143 ALA B O 1
ATOM 2710 N N . LEU B 1 144 ? -3.021 5.496 -0.608 1 92.06 144 LEU B N 1
ATOM 2711 C CA . LEU B 1 144 ? -3.998 6.477 -1.066 1 92.06 144 LEU B CA 1
ATOM 2712 C C . LEU B 1 144 ? -3.455 7.895 -0.918 1 92.06 144 LEU B C 1
ATOM 2714 O O . LEU B 1 144 ? -3.582 8.711 -1.833 1 92.06 144 LEU B O 1
ATOM 2718 N N . LEU B 1 145 ? -2.879 8.148 0.238 1 93.81 145 LEU B N 1
ATOM 2719 C CA . LEU B 1 145 ? -2.33 9.469 0.496 1 93.81 145 LEU B CA 1
ATOM 2720 C C . LEU B 1 145 ? -1.222 9.805 -0.498 1 93.81 145 LEU B C 1
ATOM 2722 O O . LEU B 1 145 ? -1.206 10.891 -1.076 1 93.81 145 LEU B O 1
ATOM 2726 N N . ILE B 1 146 ? -0.357 8.891 -0.747 1 93.19 146 ILE B N 1
ATOM 2727 C CA . ILE B 1 146 ? 0.761 9.094 -1.663 1 93.19 146 ILE B CA 1
ATOM 2728 C C . ILE B 1 146 ? 0.235 9.305 -3.08 1 93.19 146 ILE B C 1
ATOM 2730 O O . ILE B 1 146 ? 0.719 10.18 -3.805 1 93.19 146 ILE B O 1
ATOM 2734 N N . SER B 1 147 ? -0.695 8.508 -3.414 1 88.69 147 SER B N 1
ATOM 2735 C CA . SER B 1 147 ? -1.292 8.664 -4.734 1 88.69 147 SER B CA 1
ATOM 2736 C C . SER B 1 147 ? -1.922 10.047 -4.898 1 88.69 147 SER B C 1
ATOM 2738 O O . SER B 1 147 ? -1.84 10.648 -5.973 1 88.69 147 SER B O 1
ATOM 2740 N N . TRP B 1 148 ? -2.516 10.531 -3.891 1 90 148 TRP B N 1
ATOM 2741 C CA . TRP B 1 148 ? -3.141 11.852 -3.924 1 90 148 TRP B CA 1
ATOM 2742 C C . TRP B 1 148 ? -2.092 12.945 -4.066 1 90 148 TRP B C 1
ATOM 2744 O O . TRP B 1 148 ? -2.289 13.906 -4.812 1 90 148 TRP B O 1
ATOM 2754 N N . ILE B 1 149 ? -1.049 12.812 -3.4 1 93.62 149 ILE B N 1
ATOM 2755 C CA . ILE B 1 149 ? 0.04 13.781 -3.467 1 93.62 149 ILE B CA 1
ATOM 2756 C C . ILE B 1 149 ? 0.588 13.844 -4.891 1 93.62 149 ILE B C 1
ATOM 2758 O O . ILE B 1 149 ? 0.859 14.93 -5.41 1 93.62 149 ILE B O 1
ATOM 2762 N N . GLN B 1 150 ? 0.62 12.734 -5.492 1 91.38 150 GLN B N 1
ATOM 2763 C CA . GLN B 1 150 ? 1.254 12.641 -6.801 1 91.38 150 GLN B CA 1
ATOM 2764 C C . GLN B 1 150 ? 0.273 12.992 -7.914 1 91.38 150 GLN B C 1
ATOM 2766 O O . GLN B 1 150 ? 0.681 13.266 -9.047 1 91.38 150 GLN B O 1
ATOM 2771 N N . ASP B 1 151 ? -0.963 12.875 -7.57 1 83.81 151 ASP B N 1
ATOM 2772 C CA . ASP B 1 151 ? -1.984 13.141 -8.578 1 83.81 151 ASP B CA 1
ATOM 2773 C C . ASP B 1 151 ? -2.139 14.641 -8.82 1 83.81 151 ASP B C 1
ATOM 2775 O O . ASP B 1 151 ? -2.426 15.398 -7.895 1 83.81 151 ASP B O 1
ATOM 2779 N N . LYS B 1 152 ? -1.985 15.117 -9.984 1 73.81 152 LYS B N 1
ATOM 2780 C CA . LYS B 1 152 ? -2.029 16.531 -10.359 1 73.81 152 LYS B CA 1
ATOM 2781 C C . LYS B 1 152 ? -3.418 16.922 -10.844 1 73.81 152 LYS B C 1
ATOM 2783 O O . LYS B 1 152 ? -3.734 18.109 -10.938 1 73.81 152 LYS B O 1
ATOM 2788 N N . ASP B 1 153 ? -4.145 15.852 -11.242 1 66.38 153 ASP B N 1
ATOM 2789 C CA . ASP B 1 153 ? -5.453 16.125 -11.82 1 66.38 153 ASP B CA 1
ATOM 2790 C C . ASP B 1 153 ? -6.566 15.891 -10.805 1 66.38 153 ASP B C 1
ATOM 2792 O O . ASP B 1 153 ? -7.016 14.758 -10.625 1 66.38 153 ASP B O 1
ATOM 2796 N N . HIS B 1 154 ? -6.668 16.859 -10.023 1 64.38 154 HIS B N 1
ATOM 2797 C CA . HIS B 1 154 ? -7.531 16.641 -8.875 1 64.38 154 HIS B CA 1
ATOM 2798 C C . HIS B 1 154 ? -8.992 16.516 -9.297 1 64.38 154 HIS B C 1
ATOM 2800 O O . HIS B 1 154 ? -9.516 17.375 -9.992 1 64.38 154 HIS B O 1
ATOM 2806 N N . LYS B 1 155 ? -9.492 15.367 -9.203 1 70.12 155 LYS B N 1
ATOM 2807 C CA . LYS B 1 155 ? -10.93 15.078 -9.203 1 70.12 155 LYS B CA 1
ATOM 2808 C C . LYS B 1 155 ? -11.672 16 -8.242 1 70.12 155 LYS B C 1
ATOM 2810 O O . LYS B 1 155 ? -11.047 16.719 -7.457 1 70.12 155 LYS B O 1
ATOM 2815 N N . ASP B 1 156 ? -12.938 16.078 -8.43 1 86.12 156 ASP B N 1
ATOM 2816 C CA . ASP B 1 156 ? -13.805 16.781 -7.484 1 86.12 156 ASP B CA 1
ATOM 2817 C C . ASP B 1 156 ? -13.602 16.266 -6.062 1 86.12 156 ASP B C 1
ATOM 2819 O O . ASP B 1 156 ? -13.711 15.07 -5.809 1 86.12 156 ASP B O 1
ATOM 2823 N N . LYS B 1 157 ? -13.219 17.188 -5.176 1 90.19 157 LYS B N 1
ATOM 2824 C CA . LYS B 1 157 ? -12.875 16.828 -3.803 1 90.19 157 LYS B CA 1
ATOM 2825 C C . LYS B 1 157 ? -14.055 16.141 -3.107 1 90.19 157 LYS B C 1
ATOM 2827 O O . LYS B 1 157 ? -13.859 15.203 -2.328 1 90.19 157 LYS B O 1
ATOM 2832 N N . GLU B 1 158 ? -15.195 16.609 -3.412 1 91.06 158 GLU B N 1
ATOM 2833 C CA . GLU B 1 158 ? -16.375 16.016 -2.805 1 91.06 158 GLU B CA 1
ATOM 2834 C C . GLU B 1 158 ? -16.531 14.547 -3.219 1 91.06 158 GLU B C 1
ATOM 2836 O O . GLU B 1 158 ? -16.875 13.695 -2.393 1 91.06 158 GLU B O 1
ATOM 2841 N N . ASP B 1 159 ? -16.297 14.289 -4.484 1 92.56 159 ASP B N 1
ATOM 2842 C CA . ASP B 1 159 ? -16.359 12.914 -4.98 1 92.56 159 ASP B CA 1
ATOM 2843 C C . ASP B 1 159 ? -15.289 12.047 -4.324 1 92.56 159 ASP B C 1
ATOM 2845 O O . ASP B 1 159 ? -15.562 10.914 -3.93 1 92.56 159 ASP B O 1
ATOM 2849 N N . MET B 1 160 ? -14.188 12.609 -4.129 1 92.06 160 MET B N 1
ATOM 2850 C CA . MET B 1 160 ? -13.078 11.859 -3.551 1 92.06 160 MET B CA 1
ATOM 2851 C C . MET B 1 160 ? -13.352 11.523 -2.09 1 92.06 160 MET B C 1
ATOM 2853 O O . MET B 1 160 ? -13.023 10.43 -1.627 1 92.06 160 MET B O 1
ATOM 2857 N N . VAL B 1 161 ? -13.898 12.5 -1.418 1 94.44 161 VAL B N 1
ATOM 2858 C CA . VAL B 1 161 ? -14.273 12.242 -0.031 1 94.44 161 VAL B CA 1
ATOM 2859 C C . VAL B 1 161 ? -15.25 11.07 0.035 1 94.44 161 VAL B C 1
ATOM 2861 O O . VAL B 1 161 ? -15.117 10.195 0.89 1 94.44 161 VAL B O 1
ATOM 2864 N N . LYS B 1 162 ? -16.188 11.039 -0.854 1 95.5 162 LYS B N 1
ATOM 2865 C CA . LYS B 1 162 ? -17.156 9.953 -0.901 1 95.5 162 LYS B CA 1
ATOM 2866 C C . LYS B 1 162 ? -16.484 8.625 -1.229 1 95.5 162 LYS B C 1
ATOM 2868 O O . LYS B 1 162 ? -16.781 7.602 -0.612 1 95.5 162 LYS B O 1
ATOM 2873 N N . TYR B 1 163 ? -15.609 8.656 -2.186 1 95.19 163 TYR B N 1
ATOM 2874 C CA . TYR B 1 163 ? -14.914 7.441 -2.588 1 95.19 163 TYR B CA 1
ATOM 2875 C C . TYR B 1 163 ? -14.125 6.852 -1.423 1 95.19 163 TYR B C 1
ATOM 2877 O O . TYR B 1 163 ? -14.211 5.652 -1.151 1 95.19 163 TYR B O 1
ATOM 2885 N N . ILE B 1 164 ? -13.445 7.727 -0.731 1 95.62 164 ILE B N 1
ATOM 2886 C CA . ILE B 1 164 ? -12.633 7.293 0.403 1 95.62 164 ILE B CA 1
ATOM 2887 C C . ILE B 1 164 ? -13.539 6.805 1.527 1 95.62 164 ILE B C 1
ATOM 2889 O O . ILE B 1 164 ? -13.258 5.785 2.166 1 95.62 164 ILE B O 1
ATOM 2893 N N . SER B 1 165 ? -14.586 7.543 1.742 1 95.69 165 SER B N 1
ATOM 2894 C CA . SER B 1 165 ? -15.531 7.156 2.777 1 95.69 165 SER B CA 1
ATOM 2895 C C . SER B 1 165 ? -16.062 5.746 2.539 1 95.69 165 SER B C 1
ATOM 2897 O O . SER B 1 165 ? -16.062 4.91 3.447 1 95.69 165 SER B O 1
ATOM 2899 N N . ILE B 1 166 ? -16.438 5.438 1.345 1 96.56 166 ILE B N 1
ATOM 2900 C CA . ILE B 1 166 ? -17.031 4.148 0.994 1 96.56 166 ILE B CA 1
ATOM 2901 C C . ILE B 1 166 ? -15.961 3.055 1.083 1 96.56 166 ILE B C 1
ATOM 2903 O O . ILE B 1 166 ? -16.203 1.992 1.663 1 96.56 166 ILE B O 1
ATOM 2907 N N . THR B 1 167 ? -14.797 3.326 0.592 1 95.81 167 THR B N 1
ATOM 2908 C CA . THR B 1 167 ? -13.812 2.281 0.343 1 95.81 167 THR B CA 1
ATOM 2909 C C . THR B 1 167 ? -12.922 2.07 1.567 1 95.81 167 THR B C 1
ATOM 2911 O O . THR B 1 167 ? -12.344 0.997 1.741 1 95.81 167 THR B O 1
ATOM 2914 N N . LEU B 1 168 ? -12.867 3.051 2.451 1 93.69 168 LEU B N 1
ATOM 2915 C CA . LEU B 1 168 ? -12.023 2.938 3.633 1 93.69 168 LEU B CA 1
ATOM 2916 C C . LEU B 1 168 ? -12.867 2.779 4.895 1 93.69 168 LEU B C 1
ATOM 2918 O O . LEU B 1 168 ? -12.938 1.689 5.465 1 93.69 168 LEU B O 1
ATOM 2922 N N . TYR B 1 169 ? -13.641 3.76 5.188 1 91.81 169 TYR B N 1
ATOM 2923 C CA . TYR B 1 169 ? -14.367 3.756 6.453 1 91.81 169 TYR B CA 1
ATOM 2924 C C . TYR B 1 169 ? -15.469 2.709 6.445 1 91.81 169 TYR B C 1
ATOM 2926 O O . TYR B 1 169 ? -15.562 1.883 7.355 1 91.81 169 TYR B O 1
ATOM 2934 N N . GLU B 1 170 ? -16.312 2.695 5.469 1 93.62 170 GLU B N 1
ATOM 2935 C CA . GLU B 1 170 ? -17.453 1.778 5.418 1 93.62 170 GLU B CA 1
ATOM 2936 C C . GLU B 1 170 ? -16.984 0.329 5.309 1 93.62 170 GLU B C 1
ATOM 2938 O O . GLU B 1 170 ? -17.609 -0.575 5.855 1 93.62 170 GLU B O 1
ATOM 2943 N N . THR B 1 171 ? -15.922 0.186 4.633 1 95.62 171 THR B N 1
ATOM 2944 C CA . THR B 1 171 ? -15.453 -1.186 4.457 1 95.62 171 THR B CA 1
ATOM 2945 C C . THR B 1 171 ? -14.812 -1.705 5.738 1 95.62 171 THR B C 1
ATOM 2947 O O . THR B 1 171 ? -14.891 -2.898 6.039 1 95.62 171 THR B O 1
ATOM 2950 N N . ILE B 1 172 ? -14.148 -0.874 6.523 1 96.69 172 ILE B N 1
ATOM 2951 C CA . ILE B 1 172 ? -13.656 -1.29 7.832 1 96.69 172 ILE B CA 1
ATOM 2952 C C . ILE B 1 172 ? -14.82 -1.779 8.688 1 96.69 172 ILE B C 1
ATOM 2954 O O . ILE B 1 172 ? -14.758 -2.863 9.273 1 96.69 172 ILE B O 1
ATOM 2958 N N . LYS B 1 173 ? -15.805 -0.973 8.703 1 95.25 173 LYS B N 1
ATOM 2959 C CA . LYS B 1 173 ? -17 -1.302 9.469 1 95.25 173 LYS B CA 1
ATOM 2960 C C . LYS B 1 173 ? -17.594 -2.629 9.016 1 95.25 173 LYS B C 1
ATOM 2962 O O . LYS B 1 173 ? -17.938 -3.484 9.836 1 95.25 173 LYS B O 1
ATOM 2967 N N . GLN B 1 174 ? -17.719 -2.828 7.766 1 95.19 174 GLN B N 1
ATOM 2968 C CA . GLN B 1 174 ? -18.312 -4.039 7.211 1 95.19 174 GLN B CA 1
ATOM 2969 C C . GLN B 1 174 ? -17.438 -5.254 7.469 1 95.19 174 GLN B C 1
ATOM 2971 O O . GLN B 1 174 ? -17.938 -6.352 7.727 1 95.19 174 GLN B O 1
ATOM 2976 N N . ALA B 1 175 ? -16.125 -5.082 7.293 1 97.06 175 ALA B N 1
ATOM 2977 C CA . ALA B 1 175 ? -15.195 -6.176 7.559 1 97.06 175 ALA B CA 1
ATOM 2978 C C . ALA B 1 175 ? -15.312 -6.664 9 1 97.06 175 ALA B C 1
ATOM 2980 O O . ALA B 1 175 ? -15.328 -7.871 9.25 1 97.06 175 ALA B O 1
ATOM 2981 N N . LEU B 1 176 ? -15.414 -5.742 9.914 1 97.56 176 LEU B N 1
ATOM 2982 C CA . LEU B 1 176 ? -15.547 -6.078 11.328 1 97.56 176 LEU B CA 1
ATOM 2983 C C . LEU B 1 176 ? -16.859 -6.824 11.586 1 97.56 176 LEU B C 1
ATOM 2985 O O . LEU B 1 176 ? -16.875 -7.816 12.312 1 97.56 176 LEU B O 1
ATOM 2989 N N . LYS B 1 177 ? -17.922 -6.391 10.977 1 96.31 177 LYS B N 1
ATOM 2990 C CA . LYS B 1 177 ? -19.219 -7.047 11.125 1 96.31 177 LYS B CA 1
ATOM 2991 C C . LYS B 1 177 ? -19.188 -8.469 10.578 1 96.31 177 LYS B C 1
ATOM 2993 O O . LYS B 1 177 ? -19.688 -9.398 11.219 1 96.31 177 LYS B O 1
ATOM 2998 N N . THR B 1 178 ? -18.641 -8.602 9.414 1 96.44 178 THR B N 1
ATOM 2999 C CA . THR B 1 178 ? -18.531 -9.914 8.797 1 96.44 178 THR B CA 1
ATOM 3000 C C . THR B 1 178 ? -17.656 -10.844 9.641 1 96.44 178 THR B C 1
ATOM 3002 O O . THR B 1 178 ? -17.969 -12.023 9.805 1 96.44 178 THR B O 1
ATOM 3005 N N . ALA B 1 179 ? -16.547 -10.289 10.109 1 96 179 ALA B N 1
ATOM 3006 C CA . ALA B 1 179 ? -15.625 -11.07 10.945 1 96 179 ALA B CA 1
ATOM 3007 C C . ALA B 1 179 ? -16.328 -11.57 12.203 1 96 179 ALA B C 1
ATOM 3009 O O . ALA B 1 179 ? -16.109 -12.703 12.633 1 96 179 ALA B O 1
ATOM 3010 N N . GLU B 1 180 ? -17.094 -10.711 12.812 1 95.56 180 GLU B N 1
ATOM 3011 C CA . GLU B 1 180 ? -17.828 -11.102 14.016 1 95.56 180 GLU B CA 1
ATOM 3012 C C . GLU B 1 180 ? -18.719 -12.305 13.75 1 95.56 180 GLU B C 1
ATOM 3014 O O . GLU B 1 180 ? -18.875 -13.18 14.609 1 95.56 180 GLU B O 1
ATOM 3019 N N . ARG B 1 181 ? -19.266 -12.375 12.578 1 93.88 181 ARG B N 1
ATOM 3020 C CA . ARG B 1 181 ? -20.203 -13.422 12.211 1 93.88 181 ARG B CA 1
ATOM 3021 C C . ARG B 1 181 ? -19.484 -14.695 11.789 1 93.88 181 ARG B C 1
ATOM 3023 O O . ARG B 1 181 ? -19.938 -15.805 12.086 1 93.88 181 ARG B O 1
ATOM 3030 N N . GLU B 1 182 ? -18.312 -14.539 11.172 1 92.38 182 GLU B N 1
ATOM 3031 C CA . GLU B 1 182 ? -17.734 -15.672 10.445 1 92.38 182 GLU B CA 1
ATOM 3032 C C . GLU B 1 182 ? -16.484 -16.203 11.148 1 92.38 182 GLU B C 1
ATOM 3034 O O . GLU B 1 182 ? -16.016 -17.297 10.844 1 92.38 182 GLU B O 1
ATOM 3039 N N . LEU B 1 183 ? -15.945 -15.352 11.977 1 90.94 183 LEU B N 1
ATOM 3040 C CA . LEU B 1 183 ? -14.711 -15.773 12.633 1 90.94 183 LEU B CA 1
ATOM 3041 C C . LEU B 1 183 ? -14.977 -16.156 14.086 1 90.94 183 LEU B C 1
ATOM 3043 O O . LEU B 1 183 ? -14.344 -17.078 14.609 1 90.94 183 LEU B O 1
#

Sequence (366 aa):
MTKRALASSLKKFMEKRPLNKISVREIVEDCGVNRKTFYYHFSNIYDLVRWMFEEEAIEVVKQYDLITDYKDAILFVMNYVEKNNHICNCALDGLGRNELKHFFQKDFLSIVGNIVEQLSENMDVPSDYKIFIINFYTEALAALLISWIQDKDHKDKEDMVKYISITLYETIKQALKTAERELMTKRALASSLKKFMEKRPLNKISVREIVEDCGVNRKTFYYHFSNIYDLVRWMFEEEAIEVVKQYDLITDYKDAILFVMNYVEKNNHICNCALDGLGRNELKHFFQKDFLSIVGNIVEQLSENMDVPSDYKIFIINFYTEALAALLISWIQDKDHKDKEDMVKYISITLYETIKQALKTAEREL

Solvent-accessible surface area (backbone atoms only — not comparable to full-atom values): 20160 Å² total; per-residue (Å²): 110,67,66,58,48,48,40,53,43,46,51,57,48,30,68,75,39,56,50,85,75,61,53,70,65,60,36,25,58,72,67,72,51,53,69,64,62,51,55,70,77,29,92,48,71,61,50,44,51,51,48,42,48,35,65,71,43,51,54,53,53,68,67,47,54,65,85,84,37,38,66,58,45,49,47,48,52,54,50,48,45,62,77,36,38,57,46,55,45,27,49,41,69,56,59,30,69,68,51,53,50,60,74,42,41,68,59,41,42,51,54,41,38,52,52,53,50,63,75,37,66,90,50,75,55,60,67,69,56,53,53,47,51,30,54,48,49,30,51,33,51,50,52,51,52,53,49,53,62,70,47,82,76,75,66,61,63,69,58,48,46,50,51,45,43,42,62,47,56,49,30,51,55,49,33,51,55,49,39,42,73,74,106,112,66,67,58,48,48,40,52,42,46,52,58,48,30,69,76,40,55,49,86,75,61,52,71,65,60,37,24,57,73,66,71,49,53,68,66,61,50,54,72,76,30,91,46,72,63,52,45,52,52,50,41,48,36,65,70,44,51,54,53,51,69,67,47,54,65,84,85,38,39,65,58,45,49,47,49,53,53,50,49,44,62,78,36,38,58,46,53,44,27,50,40,69,55,58,29,69,67,51,52,49,58,74,41,40,67,59,41,41,50,53,42,40,51,50,53,49,64,75,35,66,90,50,76,55,60,68,68,56,53,54,48,51,29,55,48,49,30,53,33,50,52,51,51,52,53,50,54,62,70,47,83,76,74,65,61,64,70,57,47,46,49,51,45,42,43,63,47,57,51,28,51,54,50,32,53,55,50,38,42,76,73,104

Secondary structure (DSSP, 8-state):
-HHHHHHHHHHHHHTTS-GGG--HHHHHHHHT--HHHHHHH-SSHHHHHHHHHIIIIIHHHHTS-TTTSHHHHHHHHHHHHHHTHHHHHHHHHHH-HHHHHHHTHHHHHHHHHHHHHHHTTTS---HHHHHHHHHHHHHHHHHHHHHHHH--S---HHHHHHHHIIIIIIHHHHHHHHHHHH-/-HHHHHHHHHHHHHTTS-GGG--HHHHHHHHT--HHHHHHH-SSHHHHHHHHHIIIIIHHHHTS-TTTSHHHHHHHHHHHHHHTHHHHHHHHHHH-HHHHHHHTHHHHHHHHHHHHHHHTTTS---HHHHHHHHHHHHHHHHHHHHHHHH--S---HHHHHHHHIIIIIIHHHHHHHHHHHH-

InterPro domains:
  IPR001647 DNA-binding HTH domain, TetR-type [PF00440] (14-49)
  IPR001647 DNA-binding HTH domain, TetR-type [PS50977] (1-60)
  IPR009057 Homedomain-like superfamily [SSF46689] (2-60)
  IPR039532 Transcriptional regulator TetR, C-terminal, Firmicutes type [PF14278] (71-168)
  IPR050624 Nucleoid occlusion factor SlmA/HTH-type transcriptional regulator [PTHR43479] (2-173)

pLDDT: mean 94.79, std 4.82, range [64.38, 98.12]

Foldseek 3Di:
DLLVQLLVLLLVVLLPDANVVDALVSSCVVSVHDSVVVVVPDVGVVRSVLVSCCVPQLVVLVPDPCVVCVLVNLLSLLVVCVVSLSNLVSCCVRQNLVRVLVSCLVSLLVNLLVLLCVLCVVFDADPVVSSVVSVVLSVVVSVVSVCSSPDPDDDDSVVVSVVCCVPRNVVSNVVRVVRSVPD/DVLVQLLVLLLVVLLPDAPVPDALVSSCVVSVHDSVVVVVQDVGVVRSVLVSCCVPQLVVLVPDPCVVCVLVNLLSLLVVCVVSLSNLVSCCVRQNLVRVCVSCLVSLLVNLLVLLCVLCVPFDADPVVSSVVSVVLSVVVSVVSVCSSPDPDDDDSVVVSVVCCVPRNVVSNVVRVVRSVPD

Radius of gyration: 23.27 Å; Cα contacts (8 Å, |Δi|>4): 316; chains: 2; bounding box: 54×61×48 Å